Protein AF-A0A0C2F1I0-F1 (afdb_monomer_lite)

pLDDT: mean 81.18, std 20.55, range [40.66, 98.69]

Structure (mmCIF, N/CA/C/O backbone):
data_AF-A0A0C2F1I0-F1
#
_entry.id   AF-A0A0C2F1I0-F1
#
loop_
_atom_site.group_PDB
_atom_site.id
_atom_site.type_symbol
_atom_site.label_atom_id
_atom_site.label_alt_id
_atom_site.label_comp_id
_atom_site.label_asym_id
_atom_site.label_entity_id
_atom_site.label_seq_id
_atom_site.pdbx_PDB_ins_code
_atom_site.Cartn_x
_atom_site.Cartn_y
_atom_site.Cartn_z
_atom_site.occupancy
_atom_site.B_iso_or_equiv
_atom_site.auth_seq_id
_atom_site.auth_comp_id
_atom_site.auth_asym_id
_atom_site.auth_atom_id
_atom_site.pdbx_PDB_model_num
ATOM 1 N N . MET A 1 1 ? -24.905 -22.964 36.234 1.00 47.47 1 MET A N 1
ATOM 2 C CA . MET A 1 1 ? -24.520 -22.277 34.986 1.00 47.47 1 MET A CA 1
ATOM 3 C C . MET A 1 1 ? -24.639 -20.801 35.283 1.00 47.47 1 MET A C 1
ATOM 5 O O . MET A 1 1 ? -25.741 -20.328 35.509 1.00 47.47 1 MET A O 1
ATOM 9 N N . ASP A 1 2 ? -23.491 -20.166 35.488 1.00 46.81 2 ASP A N 1
ATOM 10 C CA . ASP A 1 2 ? -23.344 -18.903 36.206 1.00 46.81 2 ASP A CA 1
ATOM 11 C C . ASP A 1 2 ? -23.914 -17.693 35.459 1.00 46.81 2 ASP A C 1
ATOM 13 O O . ASP A 1 2 ? -23.536 -17.412 34.322 1.00 46.81 2 ASP A O 1
ATOM 17 N N . GLU A 1 3 ? -24.737 -16.907 36.156 1.00 51.47 3 GLU A N 1
ATOM 18 C CA . GLU A 1 3 ? -25.276 -15.613 35.704 1.00 51.47 3 GLU A CA 1
ATOM 19 C C . GLU A 1 3 ? -24.168 -14.616 35.297 1.00 51.47 3 GLU A C 1
ATOM 21 O O . GLU A 1 3 ? -24.377 -13.758 34.442 1.00 51.47 3 GLU A O 1
ATOM 26 N N . LYS A 1 4 ? -22.935 -14.801 35.796 1.00 53.50 4 LYS A N 1
ATOM 27 C CA . LYS A 1 4 ? -21.741 -14.028 35.402 1.00 53.50 4 LYS A CA 1
ATOM 28 C C . LYS A 1 4 ? -21.274 -14.244 33.956 1.00 53.50 4 LYS A C 1
ATOM 30 O O . LYS A 1 4 ? -20.469 -13.451 33.467 1.00 53.50 4 LYS A O 1
ATOM 35 N N . MET A 1 5 ? -21.721 -15.300 33.268 1.00 48.72 5 MET A N 1
ATOM 36 C CA . MET A 1 5 ? -21.406 -15.504 31.845 1.00 48.72 5 MET A CA 1
ATOM 37 C C . MET A 1 5 ? -22.347 -14.743 30.904 1.00 48.72 5 MET A C 1
ATOM 39 O O . MET A 1 5 ? -21.939 -14.435 29.787 1.00 48.72 5 MET A O 1
ATOM 43 N N . ILE A 1 6 ? -23.558 -14.393 31.349 1.00 50.38 6 ILE A N 1
ATOM 44 C CA . ILE A 1 6 ? -24.547 -13.678 30.525 1.00 50.38 6 ILE A CA 1
ATOM 45 C C . ILE A 1 6 ? -24.183 -12.186 30.435 1.00 50.38 6 ILE A C 1
ATOM 47 O O . ILE A 1 6 ? -24.162 -11.614 29.347 1.00 50.38 6 ILE A O 1
ATOM 51 N N . GLU A 1 7 ? -23.726 -11.586 31.535 1.00 47.47 7 GLU A N 1
ATOM 52 C CA . GLU A 1 7 ? -23.399 -10.151 31.605 1.00 47.47 7 GLU A CA 1
ATOM 53 C C . GLU A 1 7 ? -22.177 -9.747 30.749 1.00 47.47 7 GLU A C 1
ATOM 55 O O . GLU A 1 7 ? -22.113 -8.647 30.198 1.00 47.47 7 GLU A O 1
ATOM 60 N N . ARG A 1 8 ? -21.221 -10.665 30.540 1.00 51.00 8 ARG A N 1
ATOM 61 C CA . ARG A 1 8 ? -20.060 -10.426 29.658 1.00 51.00 8 ARG A CA 1
ATOM 62 C C . ARG A 1 8 ? -20.418 -10.397 28.172 1.00 51.00 8 ARG A C 1
ATOM 64 O O . ARG A 1 8 ? -19.662 -9.829 27.390 1.00 51.00 8 ARG A O 1
ATOM 71 N N . SER A 1 9 ? -21.535 -11.013 27.786 1.00 49.16 9 SER A N 1
ATOM 72 C CA . SER A 1 9 ? -21.982 -11.082 26.389 1.00 49.16 9 SER A CA 1
ATOM 73 C C . SER A 1 9 ? -22.877 -9.912 25.963 1.00 49.16 9 SER A C 1
ATOM 75 O O . SER A 1 9 ? -23.025 -9.672 24.765 1.00 49.16 9 SER A O 1
ATOM 77 N N . ASP A 1 10 ? -23.416 -9.157 26.926 1.00 48.66 10 ASP A N 1
ATOM 78 C CA . ASP A 1 10 ? -24.244 -7.973 26.667 1.00 48.66 10 ASP A CA 1
ATOM 79 C C . ASP A 1 10 ? -23.439 -6.668 26.678 1.00 48.66 10 ASP A C 1
ATOM 81 O O . ASP A 1 10 ? -23.764 -5.737 25.943 1.00 48.66 10 ASP A O 1
ATOM 85 N N . MET A 1 11 ? -22.332 -6.595 27.424 1.00 51.28 11 MET A N 1
ATOM 86 C CA . MET A 1 11 ? -21.516 -5.374 27.501 1.00 51.28 11 MET A CA 1
ATOM 87 C C . MET A 1 11 ? -20.776 -5.041 26.190 1.00 51.28 11 MET A C 1
ATOM 89 O O . MET A 1 11 ? -20.417 -3.887 25.963 1.00 51.28 11 MET A O 1
ATOM 93 N N . THR A 1 12 ? -20.601 -6.014 25.288 1.00 53.09 12 THR A N 1
ATOM 94 C CA . THR A 1 12 ? -20.082 -5.787 23.926 1.00 53.09 12 THR A CA 1
ATOM 95 C C . THR A 1 12 ? -21.135 -5.252 22.954 1.00 53.09 12 THR A C 1
ATOM 97 O O . THR A 1 12 ? -20.767 -4.750 21.900 1.00 53.09 12 THR A O 1
ATOM 100 N N . ARG A 1 13 ? -22.436 -5.320 23.283 1.00 54.53 13 ARG A N 1
ATOM 101 C CA . ARG A 1 13 ? -23.515 -4.779 22.432 1.00 54.53 13 ARG A CA 1
ATOM 102 C C . ARG A 1 13 ? -23.757 -3.281 22.636 1.00 54.53 13 ARG A C 1
ATOM 104 O O . ARG A 1 13 ? -24.455 -2.671 21.832 1.00 54.53 13 ARG A O 1
ATOM 111 N N . PHE A 1 14 ? -23.196 -2.700 23.698 1.00 63.78 14 PHE A N 1
ATOM 112 C CA . PHE A 1 14 ? -23.358 -1.286 24.064 1.00 63.78 14 PHE A CA 1
ATOM 113 C C . PHE A 1 14 ? -22.058 -0.474 23.986 1.00 63.78 14 PHE A C 1
ATOM 115 O O . PHE A 1 14 ? -22.052 0.704 24.348 1.00 63.78 14 PHE A O 1
ATOM 122 N N . SER A 1 15 ? -20.950 -1.066 23.533 1.00 71.94 15 SER A N 1
ATOM 123 C CA . SER A 1 15 ? -19.735 -0.295 23.270 1.00 71.94 15 SER A CA 1
ATOM 124 C C . SER A 1 15 ? -19.956 0.620 22.055 1.00 71.94 15 SER A C 1
ATOM 126 O O . SER A 1 15 ? -20.660 0.246 21.118 1.00 71.94 15 SER A O 1
ATOM 128 N N . PRO A 1 16 ? -19.410 1.848 22.045 1.00 84.25 16 PRO A N 1
ATOM 129 C CA . PRO A 1 16 ? -19.534 2.721 20.887 1.00 84.25 16 PRO A CA 1
ATOM 130 C C . PRO A 1 16 ? -18.735 2.133 19.721 1.00 84.25 16 PRO A C 1
ATOM 132 O O . PRO A 1 16 ? -17.533 1.893 19.845 1.00 84.25 16 PRO A O 1
ATOM 135 N N . HIS A 1 17 ? -19.404 1.927 18.589 1.00 92.25 17 HIS A N 1
ATOM 136 C CA . HIS A 1 17 ? -18.750 1.550 17.344 1.00 92.25 17 HIS A CA 1
ATOM 137 C C . HIS A 1 17 ? -18.416 2.796 16.515 1.00 92.25 17 HIS A C 1
ATOM 139 O O . HIS A 1 17 ? -19.183 3.760 16.463 1.00 92.25 17 HIS A O 1
ATOM 145 N N . GLY A 1 18 ? -17.245 2.779 15.885 1.00 93.44 18 GLY A N 1
ATOM 146 C CA . GLY A 1 18 ? -16.702 3.879 15.097 1.00 93.44 18 GLY A CA 1
ATOM 147 C C . GLY A 1 18 ? -16.641 3.585 13.601 1.00 93.44 18 GLY A C 1
ATOM 148 O O . GLY A 1 18 ? -17.045 2.528 13.115 1.00 93.44 18 GLY A O 1
ATOM 149 N N . THR A 1 19 ? -16.110 4.549 12.850 1.00 96.00 19 THR A N 1
ATOM 150 C CA . THR A 1 19 ? -15.863 4.423 11.410 1.00 96.00 19 THR A CA 1
ATOM 151 C C . THR A 1 19 ? -14.437 4.855 11.099 1.00 96.00 19 THR A C 1
ATOM 153 O O . THR A 1 19 ? -14.075 6.007 11.320 1.00 96.00 19 THR A O 1
ATOM 156 N N . LEU A 1 20 ? -13.644 3.960 10.511 1.00 96.50 20 LEU A N 1
ATOM 157 C CA . LEU A 1 20 ? -12.333 4.298 9.965 1.00 96.50 20 LEU A CA 1
ATOM 158 C C . LEU A 1 20 ? -12.497 4.707 8.502 1.00 96.50 20 LEU A C 1
ATOM 160 O O . LEU A 1 20 ? -12.977 3.927 7.687 1.00 96.50 20 LEU A O 1
ATOM 164 N N . SER A 1 21 ? -12.069 5.918 8.156 1.00 96.50 21 SER A N 1
ATOM 165 C CA . SER A 1 21 ? -12.026 6.407 6.774 1.00 96.50 21 SER A CA 1
ATOM 166 C C . SER A 1 21 ? -10.603 6.764 6.372 1.00 96.50 21 SER A C 1
ATOM 168 O O . SER A 1 21 ? -10.001 7.650 6.972 1.00 96.50 21 SER A O 1
ATOM 170 N N . ILE A 1 22 ? -10.076 6.126 5.331 1.00 96.50 22 ILE A N 1
ATOM 171 C CA . ILE A 1 22 ? -8.787 6.447 4.711 1.00 96.50 22 ILE A CA 1
ATOM 172 C C . ILE A 1 22 ? -9.059 7.199 3.409 1.00 96.50 22 ILE A C 1
ATOM 174 O O . ILE A 1 22 ? -9.892 6.778 2.616 1.00 96.50 22 ILE A O 1
ATOM 178 N N . THR A 1 23 ? -8.378 8.325 3.204 1.00 95.00 23 THR A N 1
ATOM 179 C CA . THR A 1 23 ? -8.618 9.228 2.055 1.00 95.00 23 THR A CA 1
ATOM 180 C C . THR A 1 23 ? -7.454 9.292 1.076 1.00 95.00 23 THR A C 1
ATOM 182 O O . THR A 1 23 ? -7.628 9.641 -0.089 1.00 95.00 23 THR A O 1
ATOM 185 N N . ASN A 1 24 ? -6.250 8.994 1.557 1.00 96.25 24 ASN A N 1
ATOM 186 C CA . ASN A 1 24 ? -5.039 8.983 0.759 1.00 96.25 24 ASN A CA 1
ATOM 187 C C . ASN A 1 24 ? -4.031 8.023 1.392 1.00 96.25 24 ASN A C 1
ATOM 189 O O . ASN A 1 24 ? -3.865 7.997 2.618 1.00 96.25 24 ASN A O 1
ATOM 193 N N . ILE A 1 25 ? -3.378 7.248 0.534 1.00 97.69 25 ILE A N 1
ATOM 194 C CA . ILE A 1 25 ? -2.271 6.363 0.878 1.00 97.69 25 ILE A CA 1
ATOM 195 C C . ILE A 1 25 ? -1.148 6.661 -0.110 1.00 97.69 25 ILE A C 1
ATOM 197 O O . ILE A 1 25 ? -1.370 6.641 -1.320 1.00 97.69 25 ILE A O 1
ATOM 201 N N . THR A 1 26 ? 0.055 6.897 0.397 1.00 98.06 26 THR A N 1
ATOM 202 C CA . THR A 1 26 ? 1.256 7.073 -0.421 1.00 98.06 26 THR A CA 1
ATOM 203 C C . THR A 1 26 ? 2.287 6.034 -0.019 1.00 98.06 26 THR A C 1
ATOM 205 O O . THR A 1 26 ? 2.767 6.042 1.116 1.00 98.06 26 THR A O 1
ATOM 208 N N . VAL A 1 27 ? 2.621 5.145 -0.951 1.00 98.25 27 VAL A N 1
ATOM 209 C CA . VAL A 1 27 ? 3.663 4.121 -0.799 1.00 98.25 27 VAL A CA 1
ATOM 210 C C . VAL A 1 27 ? 4.886 4.542 -1.608 1.00 98.25 27 VAL A C 1
ATOM 212 O O . VAL A 1 27 ? 4.755 5.122 -2.686 1.00 98.25 27 VAL A O 1
ATOM 215 N N . PHE A 1 28 ? 6.077 4.260 -1.091 1.00 98.31 28 PHE A N 1
ATOM 216 C CA . PHE A 1 28 ? 7.331 4.679 -1.709 1.00 98.31 28 PHE A CA 1
ATOM 217 C C . PHE A 1 28 ? 8.022 3.496 -2.384 1.00 98.31 28 PHE A C 1
ATOM 219 O O . PHE A 1 28 ? 8.168 2.422 -1.795 1.00 98.31 28 PHE A O 1
ATOM 226 N N . LEU A 1 29 ? 8.428 3.704 -3.634 1.00 98.25 29 LEU A N 1
ATOM 227 C CA . LEU A 1 29 ? 9.325 2.817 -4.360 1.00 98.25 29 LEU A CA 1
ATOM 228 C C . LEU A 1 29 ? 10.757 3.027 -3.880 1.00 98.25 29 LEU A C 1
ATOM 230 O O . LEU A 1 29 ? 11.172 4.152 -3.604 1.00 98.25 29 LEU A O 1
ATOM 234 N N . ASP A 1 30 ? 11.508 1.937 -3.860 1.00 97.19 30 ASP A N 1
ATOM 235 C CA . ASP A 1 30 ? 12.934 1.941 -3.587 1.00 97.19 30 ASP A CA 1
ATOM 236 C C . ASP A 1 30 ? 13.690 2.864 -4.563 1.00 97.19 30 ASP A C 1
ATOM 238 O O . ASP A 1 30 ? 13.406 2.922 -5.769 1.00 97.19 30 ASP A O 1
ATOM 242 N N . ARG A 1 31 ? 14.642 3.641 -4.040 1.00 95.44 31 ARG A N 1
ATOM 243 C CA . ARG A 1 31 ? 15.311 4.692 -4.816 1.00 95.44 31 ARG A CA 1
ATOM 244 C C . ARG A 1 31 ? 16.222 4.090 -5.880 1.00 95.44 31 ARG A C 1
ATOM 246 O O . ARG A 1 31 ? 16.288 4.605 -6.999 1.00 95.44 31 ARG A O 1
ATOM 253 N N . GLU A 1 32 ? 16.918 3.015 -5.547 1.00 93.50 32 GLU A N 1
ATOM 254 C CA . GLU A 1 32 ? 17.790 2.266 -6.437 1.00 93.50 32 GLU A CA 1
ATOM 255 C C . GLU A 1 32 ? 16.968 1.640 -7.571 1.00 93.50 32 GLU A C 1
ATOM 257 O O . GLU A 1 32 ? 17.365 1.735 -8.738 1.00 93.50 32 GLU A O 1
ATOM 262 N N . PHE A 1 33 ? 15.775 1.114 -7.271 1.00 93.06 33 PHE A N 1
ATOM 263 C CA . PHE A 1 33 ? 14.818 0.665 -8.285 1.00 93.06 33 PHE A CA 1
ATOM 264 C C . PHE A 1 33 ? 14.415 1.795 -9.246 1.00 93.06 33 PHE A C 1
ATOM 266 O O . PHE A 1 33 ? 14.515 1.632 -10.467 1.00 93.06 33 PHE A O 1
ATOM 273 N N . VAL A 1 34 ? 14.005 2.957 -8.723 1.00 93.50 34 VAL A N 1
ATOM 274 C CA . VAL A 1 34 ? 13.604 4.116 -9.545 1.00 93.50 34 VAL A CA 1
ATOM 275 C C . VAL A 1 34 ? 14.757 4.579 -10.438 1.00 93.50 34 VAL A C 1
ATOM 277 O O . VAL A 1 34 ? 14.576 4.769 -11.642 1.00 93.50 34 VAL A O 1
ATOM 280 N N . ASN A 1 35 ? 15.960 4.709 -9.877 1.00 92.12 35 ASN A N 1
ATOM 281 C CA . ASN A 1 35 ? 17.153 5.100 -10.626 1.00 92.12 35 ASN A CA 1
ATOM 282 C C . ASN A 1 35 ? 17.483 4.093 -11.732 1.00 92.12 35 ASN A C 1
ATOM 284 O O . ASN A 1 35 ? 17.847 4.492 -12.840 1.00 92.12 35 ASN A O 1
ATOM 288 N N . THR A 1 36 ? 17.341 2.796 -11.457 1.00 89.44 36 THR A N 1
ATOM 289 C CA . THR A 1 36 ? 17.618 1.743 -12.438 1.00 89.44 36 THR A CA 1
ATOM 290 C C . THR A 1 36 ? 16.656 1.828 -13.621 1.00 89.44 36 THR A C 1
ATOM 292 O O . THR A 1 36 ? 17.090 1.792 -14.771 1.00 89.44 36 THR A O 1
ATOM 295 N N . GLN A 1 37 ? 15.364 2.031 -13.354 1.00 86.62 37 GLN A N 1
ATOM 296 C CA . GLN A 1 37 ? 14.334 2.151 -14.391 1.00 86.62 37 GLN A CA 1
ATOM 297 C C . GLN A 1 37 ? 14.485 3.404 -15.270 1.00 86.62 37 GLN A C 1
ATOM 299 O O . GLN A 1 37 ? 14.175 3.377 -16.464 1.00 86.62 37 GLN A O 1
ATOM 304 N N . ILE A 1 38 ? 14.983 4.507 -14.702 1.00 86.25 38 ILE A N 1
ATOM 305 C CA . ILE A 1 38 ? 15.232 5.745 -15.453 1.00 86.25 38 ILE A CA 1
ATOM 306 C C . ILE A 1 38 ? 16.453 5.594 -16.368 1.00 86.25 38 ILE A C 1
ATOM 308 O O . ILE A 1 38 ? 16.383 5.967 -17.541 1.00 86.25 38 ILE A O 1
ATOM 312 N N . ASN A 1 39 ? 17.554 5.048 -15.842 1.00 85.06 39 ASN A N 1
ATOM 313 C CA . ASN A 1 39 ? 18.857 5.083 -16.508 1.00 85.06 39 ASN A CA 1
ATOM 314 C C . ASN A 1 39 ? 19.126 3.884 -17.432 1.00 85.06 39 ASN A C 1
ATOM 316 O O . ASN A 1 39 ? 19.890 4.026 -18.385 1.00 85.06 39 ASN A O 1
ATOM 320 N N . TYR A 1 40 ? 18.508 2.721 -17.196 1.00 75.62 40 TYR A N 1
ATOM 321 C CA . TYR A 1 40 ? 18.788 1.501 -17.961 1.00 75.62 40 TYR A CA 1
ATOM 322 C C . TYR A 1 40 ? 17.570 1.034 -18.762 1.00 75.62 40 TYR A C 1
ATOM 324 O O . TYR A 1 40 ? 16.579 0.550 -18.217 1.00 75.62 40 TYR A O 1
ATOM 332 N N . SER A 1 41 ? 17.670 1.116 -20.092 1.00 64.50 41 SER A N 1
ATOM 333 C CA . SER A 1 41 ? 16.612 0.691 -21.019 1.00 64.50 41 SER A CA 1
ATOM 334 C C . SER A 1 41 ? 16.286 -0.804 -20.933 1.00 64.50 41 SER A C 1
ATOM 336 O O . SER A 1 41 ? 15.143 -1.178 -21.170 1.00 64.50 41 SER A O 1
ATOM 338 N N . SER A 1 42 ? 17.242 -1.646 -20.531 1.00 62.09 42 SER A N 1
ATOM 339 C CA . SER A 1 42 ? 17.072 -3.101 -20.387 1.00 62.09 42 SER A CA 1
ATOM 340 C C . SER A 1 42 ? 16.086 -3.522 -19.291 1.00 62.09 42 SER A C 1
ATOM 342 O O . SER A 1 42 ? 15.572 -4.634 -19.331 1.00 62.09 42 SER A O 1
ATOM 344 N N . HIS A 1 43 ? 15.792 -2.648 -18.322 1.00 60.59 43 HIS A N 1
ATOM 345 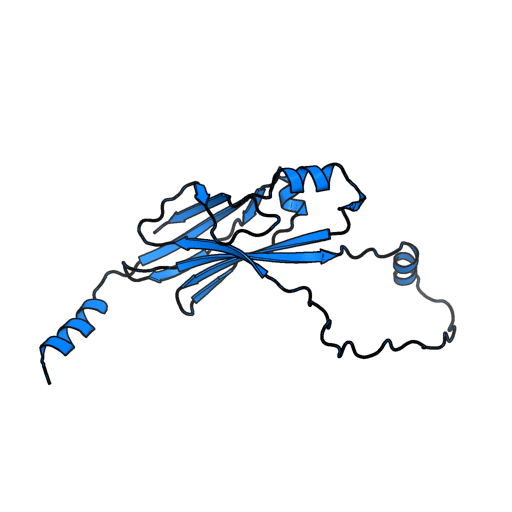C CA . HIS A 1 43 ? 14.840 -2.930 -17.238 1.00 60.59 43 HIS A CA 1
ATOM 346 C C . HIS A 1 43 ? 13.422 -2.425 -17.545 1.00 60.59 43 HIS A C 1
ATOM 348 O O . HIS A 1 43 ? 12.490 -2.699 -16.785 1.00 60.59 43 HIS A O 1
ATOM 354 N N . ARG A 1 44 ? 13.236 -1.770 -18.703 1.00 68.19 44 ARG A N 1
ATOM 355 C CA . ARG A 1 44 ? 11.931 -1.319 -19.205 1.00 68.19 44 ARG A CA 1
ATOM 356 C C . ARG A 1 44 ? 11.068 -2.443 -19.773 1.00 68.19 44 ARG A C 1
ATOM 358 O O . ARG A 1 44 ? 10.000 -2.166 -20.308 1.00 68.19 44 ARG A O 1
ATOM 365 N N . ASP A 1 45 ? 11.450 -3.698 -19.609 1.00 80.94 45 ASP A N 1
ATOM 366 C CA . ASP A 1 45 ? 10.565 -4.810 -19.950 1.00 80.94 45 ASP A CA 1
ATOM 367 C C . ASP A 1 45 ? 9.674 -5.208 -18.774 1.00 80.94 45 ASP A C 1
ATOM 369 O O . ASP A 1 45 ? 8.630 -5.801 -18.995 1.00 80.94 45 ASP A O 1
ATOM 373 N N . ASP A 1 46 ? 10.030 -4.868 -17.531 1.00 86.38 46 ASP A N 1
ATOM 374 C CA . ASP A 1 46 ? 9.216 -5.190 -16.354 1.00 86.38 46 ASP A CA 1
ATOM 375 C C . ASP A 1 46 ? 8.339 -4.009 -15.932 1.00 86.38 46 ASP A C 1
ATOM 377 O O . ASP A 1 46 ? 8.816 -2.879 -15.796 1.00 86.38 46 ASP A O 1
ATOM 381 N N . ILE A 1 47 ? 7.062 -4.280 -15.677 1.00 91.19 47 ILE A N 1
ATOM 382 C CA . ILE A 1 47 ? 6.117 -3.336 -15.080 1.00 91.19 47 ILE A CA 1
ATOM 383 C C . ILE A 1 47 ? 5.486 -3.961 -13.839 1.00 91.19 47 ILE A C 1
ATOM 385 O O . ILE A 1 47 ? 5.143 -5.147 -13.827 1.00 91.19 47 ILE A O 1
ATOM 389 N N . TYR A 1 48 ? 5.344 -3.152 -12.791 1.00 94.88 48 TYR A N 1
ATOM 390 C CA . TYR A 1 48 ? 4.648 -3.549 -11.577 1.00 94.88 48 TYR A CA 1
ATOM 391 C C . TYR A 1 48 ? 3.288 -2.864 -11.502 1.00 94.88 48 TYR A C 1
ATOM 393 O O . TYR A 1 48 ? 3.177 -1.665 -11.764 1.00 94.88 48 TYR A O 1
ATOM 401 N N . TYR A 1 49 ? 2.278 -3.626 -11.103 1.00 97.31 49 TYR A N 1
ATOM 402 C CA . TYR A 1 49 ? 0.956 -3.141 -10.733 1.00 97.31 49 TYR A CA 1
ATOM 403 C C . TYR A 1 49 ? 0.780 -3.285 -9.229 1.00 97.31 49 TYR A C 1
ATOM 405 O O . TYR A 1 49 ? 1.114 -4.326 -8.669 1.00 97.31 49 TYR A O 1
ATOM 413 N N . PHE A 1 50 ? 0.230 -2.262 -8.589 1.00 98.38 50 PHE A N 1
ATOM 414 C CA . PHE A 1 50 ? 0.003 -2.227 -7.154 1.00 98.38 50 PHE A CA 1
ATOM 415 C C . PHE A 1 50 ? -1.463 -1.973 -6.842 1.00 98.38 50 PHE A C 1
ATOM 417 O O . PHE A 1 50 ? -2.093 -1.123 -7.469 1.00 98.38 50 PHE A O 1
ATOM 424 N N . ILE A 1 51 ? -1.982 -2.675 -5.842 1.00 98.31 51 ILE A N 1
ATOM 425 C CA . ILE A 1 51 ? -3.298 -2.443 -5.242 1.00 98.31 51 ILE A CA 1
ATOM 426 C C . ILE A 1 51 ? -3.148 -2.456 -3.727 1.00 98.31 51 ILE A C 1
ATOM 428 O O . ILE A 1 51 ? -2.326 -3.202 -3.193 1.00 98.31 51 ILE A O 1
ATOM 432 N N . VAL A 1 52 ? -3.934 -1.639 -3.033 1.00 98.56 52 VAL A N 1
ATOM 433 C CA . VAL A 1 52 ? -3.994 -1.663 -1.572 1.00 98.56 52 VAL A CA 1
ATOM 434 C C . VAL A 1 52 ? -5.348 -2.193 -1.127 1.00 98.56 52 VAL A C 1
ATOM 436 O O . VAL A 1 52 ? -6.384 -1.752 -1.629 1.00 98.56 52 VAL A O 1
ATOM 439 N N . LEU A 1 53 ? -5.329 -3.129 -0.181 1.00 98.44 53 LEU A N 1
ATOM 440 C CA . LEU A 1 53 ? -6.507 -3.655 0.498 1.00 98.44 53 LEU A CA 1
ATOM 441 C C . LEU A 1 53 ? -6.551 -3.135 1.934 1.00 98.44 53 LEU A C 1
ATOM 443 O O . LEU A 1 53 ? -5.533 -3.112 2.623 1.00 98.44 53 LEU A O 1
ATOM 447 N N . LEU A 1 54 ? -7.735 -2.747 2.394 1.00 98.31 54 LEU A N 1
ATOM 448 C CA . LEU A 1 54 ? -8.024 -2.462 3.795 1.00 98.31 54 LEU A CA 1
ATOM 449 C C . LEU A 1 54 ? -9.000 -3.527 4.298 1.00 98.31 54 LEU A C 1
ATOM 451 O O . LEU A 1 54 ? -10.103 -3.638 3.767 1.00 98.31 54 LEU A O 1
ATOM 455 N N . ARG A 1 55 ? -8.592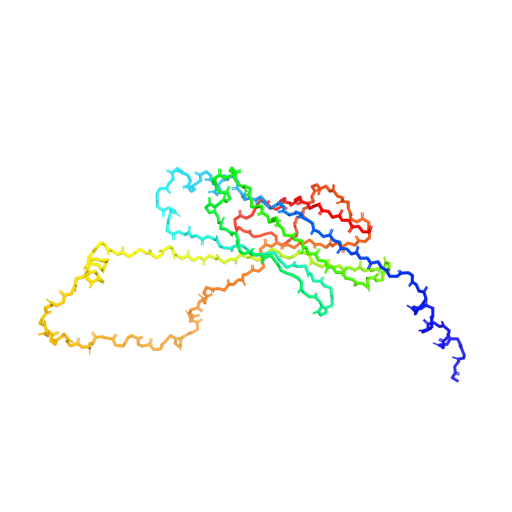 -4.314 5.297 1.00 97.75 55 ARG A N 1
ATOM 456 C CA . ARG A 1 55 ? -9.335 -5.492 5.763 1.00 97.75 55 ARG A CA 1
ATOM 457 C C . ARG A 1 55 ? -9.650 -5.439 7.249 1.00 97.75 55 ARG A C 1
ATOM 459 O O . ARG A 1 55 ? -8.754 -5.207 8.062 1.00 97.75 55 ARG A O 1
ATOM 466 N N . TYR A 1 56 ? -10.889 -5.761 7.599 1.00 97.12 56 TYR A N 1
ATOM 467 C CA . TYR A 1 56 ? -11.316 -6.046 8.966 1.00 97.12 56 TYR A CA 1
ATOM 468 C C . TYR A 1 56 ? -12.313 -7.211 8.969 1.00 97.12 56 TYR A C 1
ATOM 470 O O . TYR A 1 56 ? -13.430 -7.096 8.468 1.00 97.12 56 TYR A O 1
ATOM 478 N N . GLY A 1 57 ? -11.895 -8.364 9.501 1.00 92.00 57 GLY A N 1
ATOM 479 C CA . GLY A 1 57 ? -12.680 -9.597 9.411 1.00 92.00 57 GLY A CA 1
ATOM 480 C C . GLY A 1 57 ? -12.969 -9.974 7.953 1.00 92.00 57 GLY A C 1
ATOM 481 O O . GLY A 1 57 ? -12.040 -10.222 7.182 1.00 92.00 57 GLY A O 1
ATOM 482 N N . CYS A 1 58 ? -14.252 -10.003 7.589 1.00 92.06 58 CYS A N 1
ATOM 483 C CA . CYS A 1 58 ? -14.721 -10.283 6.228 1.00 92.06 58 CYS A CA 1
ATOM 484 C C . CYS A 1 58 ? -14.954 -9.020 5.378 1.00 92.06 58 CYS A C 1
ATOM 486 O O . CYS A 1 58 ? -15.203 -9.157 4.182 1.00 92.06 58 CYS A O 1
ATOM 488 N N . ASP A 1 59 ? -14.896 -7.816 5.961 1.00 95.06 59 ASP A N 1
ATOM 489 C CA . ASP A 1 59 ? -15.014 -6.562 5.209 1.00 95.06 59 ASP A CA 1
ATOM 490 C C . ASP A 1 59 ? -13.660 -6.213 4.582 1.00 95.06 59 ASP A C 1
ATOM 492 O O . ASP A 1 59 ? -12.6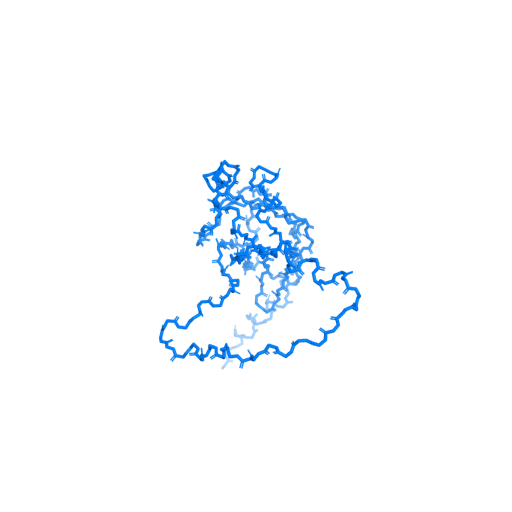32 -6.130 5.267 1.00 95.06 59 ASP A O 1
ATOM 496 N N . VAL A 1 60 ? -13.661 -6.056 3.259 1.00 97.06 60 VAL A N 1
ATOM 497 C CA . VAL A 1 60 ? -12.480 -5.772 2.447 1.00 97.06 60 VAL A CA 1
ATOM 498 C C . VAL A 1 60 ? -12.804 -4.630 1.496 1.00 97.06 60 VAL A C 1
ATOM 500 O O . VAL A 1 60 ? -13.612 -4.770 0.580 1.00 97.06 60 VAL A O 1
ATOM 503 N N . GLN A 1 61 ? -12.111 -3.513 1.685 1.00 97.88 61 GLN A N 1
ATOM 504 C CA . GLN A 1 61 ? -12.114 -2.374 0.774 1.00 97.88 61 GLN A CA 1
ATOM 505 C C . GLN A 1 61 ? -10.827 -2.395 -0.054 1.00 97.88 61 GLN A C 1
ATOM 507 O O . GLN A 1 61 ? -9.788 -2.861 0.419 1.00 97.88 61 GLN A O 1
ATOM 512 N N . HIS A 1 62 ? -10.866 -1.877 -1.281 1.00 97.50 62 HIS A N 1
ATOM 513 C CA . HIS A 1 62 ? -9.709 -1.897 -2.173 1.00 97.50 62 HIS A CA 1
ATOM 514 C C . HIS A 1 62 ? -9.566 -0.607 -2.977 1.00 97.50 62 HIS A C 1
ATOM 516 O O . HIS A 1 62 ? -10.540 0.083 -3.276 1.00 97.50 62 HIS A O 1
ATOM 522 N N . THR A 1 63 ? -8.335 -0.292 -3.367 1.00 98.44 63 THR A N 1
ATOM 523 C CA . THR A 1 63 ? -8.049 0.813 -4.287 1.00 98.44 63 THR A CA 1
ATOM 524 C C . THR A 1 63 ? -8.215 0.381 -5.746 1.00 98.44 63 THR A C 1
ATOM 526 O O . THR A 1 63 ? -8.391 -0.797 -6.058 1.00 98.44 63 THR A O 1
ATOM 529 N N . SER A 1 64 ? -8.121 1.339 -6.670 1.00 96.62 64 SER A N 1
ATOM 530 C CA . SER A 1 64 ? -7.757 1.036 -8.062 1.00 96.62 64 SER A CA 1
ATOM 531 C C . SER A 1 64 ? -6.270 0.669 -8.171 1.00 96.62 64 SER A C 1
ATOM 533 O O . SER A 1 64 ? -5.498 0.917 -7.237 1.00 96.62 64 SER A O 1
ATOM 535 N N . LEU A 1 65 ? -5.878 0.083 -9.305 1.00 97.06 65 LEU A N 1
ATOM 536 C CA . LEU A 1 65 ? -4.484 -0.253 -9.590 1.00 97.06 65 LEU A CA 1
ATOM 537 C C . LEU A 1 65 ? -3.655 1.002 -9.886 1.00 97.06 65 LEU A C 1
ATOM 539 O O . LEU A 1 65 ? -4.120 1.898 -10.585 1.00 97.06 65 LEU A O 1
ATOM 543 N N . VAL A 1 66 ? -2.413 1.014 -9.404 1.00 97.81 66 VAL A N 1
ATOM 544 C CA . VAL A 1 66 ? -1.387 2.018 -9.726 1.00 97.81 66 VAL A CA 1
ATOM 545 C C . VAL A 1 66 ? -0.163 1.306 -10.282 1.00 97.81 66 VAL A C 1
ATOM 547 O O . VAL A 1 66 ? 0.218 0.242 -9.795 1.00 97.81 66 VAL A O 1
ATOM 550 N N . THR A 1 67 ? 0.469 1.874 -11.303 1.00 96.38 67 THR A N 1
ATOM 551 C CA . THR A 1 67 ? 1.647 1.266 -11.935 1.00 96.38 67 THR A CA 1
ATOM 552 C C . THR A 1 67 ? 2.967 1.821 -11.405 1.00 96.38 67 THR A C 1
ATOM 554 O O . THR A 1 67 ? 3.058 2.973 -10.973 1.00 96.38 67 THR A O 1
ATOM 557 N N . SER A 1 68 ? 4.046 1.039 -11.519 1.00 95.38 68 SER A N 1
ATOM 558 C CA . SER A 1 68 ? 5.405 1.539 -11.271 1.00 95.38 68 SER A CA 1
ATOM 559 C C . SER A 1 68 ? 5.764 2.736 -12.153 1.00 95.38 68 SER A C 1
ATOM 561 O O . SER A 1 68 ? 6.515 3.596 -11.708 1.00 95.38 68 SER A O 1
ATOM 563 N N . ASP A 1 69 ? 5.215 2.838 -13.369 1.00 93.75 69 ASP A N 1
ATOM 564 C CA . ASP A 1 69 ? 5.476 3.962 -14.281 1.00 93.75 69 ASP A CA 1
ATOM 565 C C . ASP A 1 69 ? 4.917 5.281 -13.752 1.00 93.75 69 ASP A C 1
ATOM 567 O O . ASP A 1 69 ? 5.565 6.325 -13.856 1.00 93.75 69 ASP A O 1
ATOM 571 N N . GLU A 1 70 ? 3.725 5.243 -13.155 1.00 95.06 70 GLU A N 1
ATOM 572 C CA . GLU A 1 70 ? 3.168 6.393 -12.445 1.00 95.06 70 GLU A CA 1
ATOM 573 C C . GLU A 1 70 ? 4.049 6.788 -11.259 1.00 95.06 70 GLU A C 1
ATOM 575 O O . GLU A 1 70 ? 4.367 7.970 -11.115 1.00 95.06 70 GLU A O 1
ATOM 580 N N . GLY A 1 71 ? 4.506 5.804 -10.477 1.00 95.31 71 GLY A N 1
ATOM 581 C CA . GLY A 1 71 ? 5.420 6.026 -9.358 1.00 95.31 71 GLY A CA 1
ATOM 582 C C . GLY A 1 71 ? 6.738 6.668 -9.787 1.00 95.31 71 GLY A C 1
ATOM 583 O O . GLY A 1 71 ? 7.149 7.683 -9.229 1.00 95.31 71 GLY A O 1
ATOM 584 N N . ILE A 1 72 ? 7.377 6.142 -10.833 1.00 94.12 72 ILE A N 1
ATOM 585 C CA . ILE A 1 72 ? 8.643 6.658 -11.373 1.00 94.12 72 ILE A CA 1
ATOM 586 C C . ILE A 1 72 ? 8.483 8.106 -11.859 1.00 94.12 72 ILE A C 1
ATOM 588 O O . ILE A 1 72 ? 9.301 8.959 -11.507 1.00 94.12 72 ILE A O 1
ATOM 592 N N . ARG A 1 73 ? 7.403 8.429 -12.592 1.00 93.56 73 ARG A N 1
ATOM 593 C CA . ARG A 1 73 ? 7.108 9.815 -13.018 1.00 93.56 73 ARG A CA 1
ATOM 594 C C . ARG A 1 73 ? 6.954 10.773 -11.836 1.00 93.56 73 ARG A C 1
ATOM 596 O O . ARG A 1 73 ? 7.291 11.949 -11.954 1.00 93.56 73 ARG A O 1
ATOM 603 N N . LYS A 1 74 ? 6.477 10.271 -10.697 1.00 94.88 74 LYS A N 1
ATOM 604 C CA . LYS A 1 74 ? 6.312 11.017 -9.445 1.00 94.88 74 LYS A CA 1
ATOM 605 C C . LYS A 1 74 ? 7.484 10.834 -8.476 1.00 94.88 74 LYS A C 1
ATOM 607 O O . LYS A 1 74 ? 7.300 10.977 -7.276 1.00 94.88 74 LYS A O 1
ATOM 612 N N . LYS A 1 75 ? 8.697 10.551 -8.971 1.00 93.56 75 LYS A N 1
ATOM 613 C CA . LYS A 1 75 ? 9.919 10.409 -8.149 1.00 93.56 75 LYS A CA 1
ATOM 614 C C . LYS A 1 75 ? 9.825 9.303 -7.081 1.00 93.56 75 LYS A C 1
ATOM 616 O O . LYS A 1 75 ? 10.341 9.464 -5.981 1.00 93.56 75 LYS A O 1
ATOM 621 N N . GLY A 1 76 ? 9.175 8.190 -7.412 1.00 95.81 76 GLY A N 1
ATOM 622 C CA . GLY A 1 76 ? 9.025 7.015 -6.548 1.00 95.81 76 GLY A CA 1
ATOM 623 C C . GLY A 1 76 ? 7.722 6.957 -5.746 1.00 95.81 76 GLY A C 1
ATOM 624 O O . GLY A 1 76 ? 7.547 6.026 -4.969 1.00 95.81 76 GLY A O 1
ATOM 625 N N . LEU A 1 77 ? 6.802 7.911 -5.915 1.00 97.81 77 LEU A N 1
ATOM 626 C CA . LEU A 1 77 ? 5.572 7.988 -5.119 1.00 97.81 77 LEU A CA 1
ATOM 627 C C . LEU A 1 77 ? 4.403 7.261 -5.801 1.00 97.81 77 LEU A C 1
ATOM 629 O O . LEU A 1 77 ? 3.880 7.726 -6.815 1.00 97.81 77 LEU A O 1
ATOM 633 N N . LEU A 1 78 ? 3.949 6.158 -5.204 1.00 98.19 78 LEU A N 1
ATOM 634 C CA . LEU A 1 78 ? 2.697 5.484 -5.553 1.00 98.19 78 LEU A CA 1
ATOM 635 C C . LEU A 1 78 ? 1.557 6.097 -4.735 1.00 98.19 78 LEU A C 1
ATOM 637 O O . LEU A 1 78 ? 1.431 5.838 -3.538 1.00 98.19 78 LEU A O 1
ATOM 641 N N . GLU A 1 79 ? 0.736 6.924 -5.376 1.00 97.50 79 GLU A N 1
ATOM 642 C CA . GLU A 1 79 ? -0.374 7.623 -4.723 1.00 97.50 79 GLU A CA 1
ATOM 643 C C . GLU A 1 79 ? -1.708 6.930 -5.002 1.00 97.50 79 GLU A C 1
ATOM 645 O O . GLU A 1 79 ? -2.173 6.883 -6.141 1.00 97.50 79 GLU A O 1
ATOM 650 N N . PHE A 1 80 ? -2.367 6.473 -3.942 1.00 97.50 80 PHE A N 1
ATOM 651 C CA . PHE A 1 80 ? -3.708 5.909 -3.981 1.00 97.50 80 PHE A CA 1
ATOM 652 C C . PHE A 1 80 ? -4.688 6.918 -3.373 1.00 97.50 80 PHE A C 1
ATOM 654 O O . PHE A 1 80 ? -4.903 6.974 -2.160 1.00 97.50 80 PHE A O 1
ATOM 661 N N . ASN A 1 81 ? -5.277 7.747 -4.234 1.00 93.50 81 ASN A N 1
ATOM 662 C CA . ASN A 1 81 ? -6.300 8.726 -3.861 1.00 93.50 81 ASN A CA 1
ATOM 663 C C . ASN A 1 81 ? -7.682 8.071 -3.910 1.00 93.50 81 ASN A C 1
ATOM 665 O O . ASN A 1 81 ? -8.433 8.255 -4.866 1.00 93.50 81 ASN A O 1
ATOM 669 N N . TYR A 1 82 ? -7.983 7.254 -2.903 1.00 92.06 82 TYR A N 1
ATOM 670 C CA . TYR A 1 82 ? -9.231 6.503 -2.822 1.00 92.06 82 TYR A CA 1
ATOM 671 C C . TYR A 1 82 ? -9.832 6.612 -1.421 1.00 92.06 82 TYR A C 1
ATOM 673 O O . TYR A 1 82 ? -9.104 6.637 -0.428 1.00 92.06 82 TYR A O 1
ATOM 681 N N . TYR A 1 83 ? -11.160 6.666 -1.350 1.00 94.00 83 TYR A N 1
ATOM 682 C CA . TYR A 1 83 ? -11.898 6.694 -0.091 1.00 94.00 83 TYR A CA 1
ATOM 683 C C . TYR A 1 83 ? -12.225 5.262 0.331 1.00 94.00 83 TYR A C 1
ATOM 685 O O . TYR A 1 83 ? -13.124 4.644 -0.230 1.00 94.00 83 TYR A O 1
ATOM 693 N N . LEU A 1 84 ? -11.482 4.735 1.304 1.00 97.12 84 LEU A N 1
ATOM 694 C CA . LEU A 1 84 ? -11.740 3.426 1.908 1.00 97.12 84 LEU A CA 1
ATOM 695 C C . LEU A 1 84 ? -12.414 3.638 3.260 1.00 97.12 84 LEU A C 1
ATOM 697 O O . LEU A 1 84 ? -11.904 4.402 4.082 1.00 97.12 84 LEU A O 1
ATOM 701 N N . THR A 1 85 ? -13.533 2.962 3.509 1.00 97.06 85 THR A N 1
ATOM 702 C CA . THR A 1 85 ? -14.289 3.127 4.753 1.00 97.06 85 THR A CA 1
ATOM 703 C C . THR A 1 85 ? -14.663 1.779 5.345 1.00 97.06 85 THR A C 1
ATOM 705 O O . THR A 1 85 ? -15.320 0.985 4.685 1.00 97.06 85 THR A O 1
ATOM 708 N N . LEU A 1 86 ? -14.289 1.565 6.605 1.00 96.75 86 LEU A N 1
ATOM 709 C CA . LEU A 1 86 ? -14.767 0.462 7.435 1.00 96.75 86 LEU A CA 1
ATOM 710 C C . LEU A 1 86 ? -15.693 1.036 8.508 1.00 96.75 86 LEU A C 1
ATOM 712 O O . LEU A 1 86 ? -15.321 1.989 9.200 1.00 96.75 86 LEU A O 1
ATOM 716 N N . LYS A 1 87 ? -16.898 0.484 8.621 1.00 94.81 87 LYS A N 1
ATOM 717 C CA . LYS A 1 87 ? -17.930 0.926 9.570 1.00 94.81 87 LYS A CA 1
ATOM 718 C C . LYS A 1 87 ? -18.078 -0.072 10.707 1.00 94.81 87 LYS A C 1
ATOM 720 O O . LYS A 1 87 ? -17.526 -1.167 10.650 1.00 94.81 87 LYS A O 1
ATOM 725 N N . ASP A 1 88 ? -18.831 0.335 11.720 1.00 93.75 88 ASP A N 1
ATOM 726 C CA . ASP A 1 88 ? -19.215 -0.506 12.848 1.00 93.75 88 ASP A CA 1
ATOM 727 C C . ASP A 1 88 ? -18.004 -1.168 13.535 1.00 93.75 88 ASP A C 1
ATOM 729 O O . ASP A 1 88 ? -18.058 -2.315 13.978 1.00 93.75 88 ASP A O 1
ATOM 733 N N . LEU A 1 89 ? -16.890 -0.434 13.642 1.00 95.06 89 LEU A N 1
ATOM 734 C CA . LEU A 1 89 ? -15.657 -0.926 14.256 1.00 95.06 89 LEU A CA 1
ATOM 735 C C . LEU A 1 89 ? -15.726 -0.805 15.784 1.00 95.06 89 LEU A C 1
ATOM 737 O O . LEU A 1 89 ? -15.958 0.301 16.275 1.00 95.06 89 LEU A O 1
ATOM 741 N N . PRO A 1 90 ? -15.486 -1.882 16.550 1.00 94.81 90 PRO A N 1
ATOM 742 C CA . PRO A 1 90 ? -15.406 -1.794 18.003 1.00 94.81 90 PRO A CA 1
ATOM 743 C C . PRO A 1 90 ? -14.138 -1.030 18.438 1.00 94.81 90 PRO A C 1
ATOM 745 O O . PRO A 1 90 ? -13.200 -0.904 17.650 1.00 94.81 90 PRO A O 1
ATOM 748 N N . PRO A 1 91 ? -14.052 -0.533 19.685 1.00 91.31 91 PRO A N 1
ATOM 749 C CA . PRO A 1 91 ? -12.905 0.259 20.150 1.00 91.31 91 PRO A CA 1
ATOM 750 C C . PRO A 1 91 ? -11.542 -0.451 20.086 1.00 91.31 91 PRO A C 1
ATOM 752 O O . PRO A 1 91 ? -10.508 0.209 19.993 1.00 91.31 91 PRO A O 1
ATOM 755 N N . ASP A 1 92 ? -11.533 -1.781 20.133 1.00 93.19 92 ASP A N 1
ATOM 756 C CA . ASP A 1 92 ? -10.356 -2.650 20.074 1.00 93.19 92 ASP A CA 1
ATOM 757 C C . ASP A 1 92 ? -10.083 -3.196 18.662 1.00 93.19 92 ASP A C 1
ATOM 759 O O . ASP A 1 92 ? -9.366 -4.185 18.501 1.00 93.19 92 ASP A O 1
ATOM 763 N N . PHE A 1 93 ? -10.646 -2.566 17.623 1.00 95.31 93 PHE A N 1
ATOM 764 C CA . PHE A 1 93 ? -10.440 -3.006 16.250 1.00 95.31 93 PHE A CA 1
ATOM 765 C C . PHE A 1 93 ? -8.952 -3.067 15.882 1.00 95.31 93 PHE A C 1
ATOM 767 O O . PHE A 1 93 ? -8.148 -2.191 16.209 1.00 95.31 93 PHE A O 1
ATOM 774 N N . VAL A 1 94 ? -8.615 -4.090 15.100 1.00 96.75 94 VAL A N 1
ATOM 775 C CA . VAL A 1 94 ? -7.312 -4.241 14.461 1.00 96.75 94 VAL A CA 1
ATOM 776 C C . VAL A 1 94 ? -7.570 -4.583 13.003 1.00 96.75 94 VAL A C 1
ATOM 778 O O . VAL A 1 94 ? -8.051 -5.670 12.683 1.00 96.75 94 VAL A O 1
ATOM 781 N N . CYS A 1 95 ? -7.286 -3.640 12.113 1.00 96.88 95 CYS A N 1
ATOM 782 C CA . CYS A 1 95 ? -7.436 -3.823 10.675 1.00 96.88 95 CYS A CA 1
ATOM 783 C C . CYS A 1 95 ? -6.069 -3.905 9.990 1.00 96.88 95 CYS A C 1
ATOM 785 O O . CYS A 1 95 ? -5.053 -3.441 10.512 1.00 96.88 95 CYS A O 1
ATOM 787 N N . ALA A 1 96 ? -6.041 -4.541 8.823 1.00 98.00 96 ALA A N 1
ATOM 788 C CA . ALA A 1 96 ? -4.839 -4.701 8.020 1.00 98.00 96 ALA A CA 1
ATOM 789 C C . ALA A 1 96 ? -4.932 -3.828 6.768 1.00 98.00 96 ALA A C 1
ATOM 791 O O . ALA A 1 96 ? -5.894 -3.925 6.011 1.00 98.00 96 ALA A O 1
ATOM 792 N N . LEU A 1 97 ? -3.916 -3.000 6.551 1.00 98.19 97 LEU A N 1
ATOM 793 C CA . LEU A 1 97 ? -3.644 -2.341 5.284 1.00 98.19 97 LEU A CA 1
ATOM 794 C C . LEU A 1 97 ? -2.561 -3.145 4.561 1.00 98.19 97 LEU A C 1
ATOM 796 O O . LEU A 1 97 ? -1.434 -3.249 5.038 1.00 98.19 97 LEU A O 1
ATOM 800 N N . GLU A 1 98 ? -2.895 -3.732 3.424 1.00 98.56 98 GLU A N 1
ATOM 801 C CA . GLU A 1 98 ? -2.035 -4.665 2.701 1.00 98.56 98 GLU A CA 1
ATOM 802 C C . GLU A 1 98 ? -1.747 -4.126 1.305 1.00 98.56 98 GLU A C 1
ATOM 804 O O . GLU A 1 98 ? -2.664 -3.828 0.542 1.00 98.56 98 GLU A O 1
ATOM 809 N N . VAL A 1 99 ? -0.468 -3.998 0.968 1.00 98.69 99 VAL A N 1
ATOM 810 C CA . VAL A 1 99 ? -0.010 -3.600 -0.359 1.00 98.69 99 VAL A CA 1
ATOM 811 C C . VAL A 1 99 ? 0.309 -4.863 -1.136 1.00 98.69 99 VAL A C 1
ATOM 813 O O . VAL A 1 99 ? 1.191 -5.633 -0.755 1.00 98.69 99 VAL A O 1
ATOM 816 N N . TYR A 1 100 ? -0.394 -5.062 -2.241 1.00 98.56 100 TYR A N 1
ATOM 817 C CA . TYR A 1 100 ? -0.148 -6.156 -3.162 1.00 98.56 100 TYR A CA 1
ATOM 818 C C . TYR A 1 100 ? 0.544 -5.644 -4.417 1.00 98.56 100 TYR A C 1
ATOM 820 O O . TYR A 1 100 ? 0.198 -4.586 -4.939 1.00 98.56 100 TYR A O 1
ATOM 828 N N . GLY A 1 101 ? 1.511 -6.415 -4.904 1.00 97.62 101 GLY A N 1
ATOM 829 C CA . GLY A 1 101 ? 2.290 -6.131 -6.098 1.00 97.62 101 GLY A CA 1
ATOM 830 C C . GLY A 1 101 ? 2.200 -7.280 -7.094 1.00 97.62 101 GLY A C 1
ATOM 831 O O . GLY A 1 101 ? 2.283 -8.447 -6.722 1.00 97.62 101 GLY A O 1
ATOM 832 N N . LEU A 1 102 ? 2.054 -6.949 -8.370 1.00 95.94 102 LEU A N 1
ATOM 833 C CA . LEU A 1 102 ? 2.090 -7.884 -9.485 1.00 95.94 102 LEU A CA 1
ATOM 834 C C . LEU A 1 102 ? 3.172 -7.433 -10.464 1.00 95.94 102 LEU A C 1
ATOM 836 O O . LEU A 1 102 ? 3.061 -6.359 -11.052 1.00 95.94 102 LEU A O 1
ATOM 840 N N . ARG A 1 103 ? 4.197 -8.262 -10.670 1.00 92.62 103 ARG A N 1
ATOM 841 C CA . ARG A 1 103 ? 5.228 -8.038 -11.692 1.00 92.62 103 ARG A CA 1
ATOM 842 C C . ARG A 1 103 ? 4.831 -8.737 -12.986 1.00 92.62 103 ARG A C 1
ATOM 844 O O . ARG A 1 103 ? 4.572 -9.937 -12.985 1.00 92.62 103 ARG A O 1
ATOM 851 N N . THR A 1 104 ? 4.856 -8.011 -14.096 1.00 89.31 104 THR A N 1
ATOM 852 C CA . THR A 1 104 ? 4.617 -8.573 -15.432 1.00 89.31 104 THR A CA 1
ATOM 853 C C . THR A 1 104 ? 5.630 -8.043 -16.437 1.00 89.31 104 THR A C 1
ATOM 855 O O . THR A 1 104 ? 6.308 -7.043 -16.189 1.00 89.31 104 THR A O 1
ATOM 858 N N . LYS A 1 105 ? 5.723 -8.720 -17.583 1.00 86.31 105 LYS A N 1
ATOM 859 C CA . LYS A 1 105 ? 6.452 -8.208 -18.739 1.00 86.31 105 LYS A CA 1
ATOM 860 C C . LYS A 1 105 ? 5.549 -7.272 -19.535 1.00 86.31 105 LYS A C 1
ATOM 862 O O . LYS A 1 105 ? 4.399 -7.615 -19.801 1.00 86.31 105 LYS A O 1
ATOM 867 N N . ARG A 1 106 ? 6.073 -6.116 -19.940 1.00 82.50 106 ARG A N 1
ATOM 868 C CA . ARG A 1 106 ? 5.422 -5.238 -20.912 1.00 82.50 106 ARG A CA 1
ATOM 869 C C . ARG A 1 106 ? 5.220 -6.027 -22.202 1.00 82.50 106 ARG A C 1
ATOM 871 O O . ARG A 1 106 ? 6.134 -6.692 -22.689 1.00 82.50 106 ARG A O 1
ATOM 878 N N . GLU A 1 107 ? 4.015 -5.961 -22.752 1.00 67.56 107 GLU A N 1
ATOM 879 C CA . GLU A 1 107 ? 3.718 -6.604 -24.024 1.00 67.56 107 GLU A CA 1
ATOM 880 C C . GLU A 1 107 ? 4.452 -5.856 -25.145 1.00 67.56 107 GLU A C 1
ATOM 882 O O . GLU A 1 107 ? 4.146 -4.705 -25.459 1.00 67.56 107 GLU A O 1
ATOM 887 N N . HIS A 1 108 ? 5.458 -6.497 -25.740 1.00 60.66 108 HIS A N 1
ATOM 888 C CA . HIS A 1 108 ? 6.174 -5.940 -26.879 1.00 60.66 108 HIS A CA 1
ATOM 889 C C . HIS A 1 108 ? 5.486 -6.398 -28.169 1.00 60.66 108 HIS A C 1
ATOM 891 O O . HIS A 1 108 ? 5.840 -7.418 -28.761 1.00 60.66 108 HIS A O 1
ATOM 897 N N . ILE A 1 109 ? 4.459 -5.664 -28.601 1.00 56.59 109 ILE A N 1
ATOM 898 C CA . ILE A 1 109 ? 3.837 -5.908 -29.906 1.00 56.59 109 ILE A CA 1
ATOM 899 C C . ILE A 1 109 ? 4.813 -5.404 -30.973 1.00 56.59 109 ILE A C 1
ATOM 901 O O . ILE A 1 109 ? 5.026 -4.198 -31.111 1.00 56.59 109 ILE A O 1
ATOM 905 N N . SER A 1 110 ? 5.422 -6.317 -31.733 1.00 53.09 110 SER A N 1
ATOM 906 C CA . SER A 1 110 ? 6.312 -5.931 -32.829 1.00 53.09 110 SER A CA 1
ATOM 907 C C . SER A 1 110 ? 5.551 -5.117 -33.883 1.00 53.09 110 SER A C 1
ATOM 909 O O . SER A 1 110 ? 4.358 -5.328 -34.131 1.00 53.09 110 SER A O 1
ATOM 911 N N . HIS A 1 111 ? 6.245 -4.180 -34.538 1.00 54.41 111 HIS A N 1
ATOM 912 C CA . HIS A 1 111 ? 5.653 -3.335 -35.581 1.00 54.41 111 HIS A CA 1
ATOM 913 C C . HIS A 1 111 ? 4.955 -4.158 -36.682 1.00 54.41 111 HIS A C 1
ATOM 915 O O . HIS A 1 111 ? 3.902 -3.752 -37.170 1.00 54.41 111 HIS A O 1
ATOM 921 N N . GLU A 1 112 ? 5.472 -5.345 -37.012 1.00 55.78 112 GLU A N 1
ATOM 922 C CA . GLU A 1 112 ? 4.877 -6.263 -37.993 1.00 55.78 112 GLU A CA 1
ATOM 923 C C . GLU A 1 112 ? 3.478 -6.757 -37.593 1.00 55.78 112 GLU A C 1
ATOM 925 O O . GLU A 1 112 ? 2.592 -6.872 -38.440 1.00 55.78 112 GLU A O 1
ATOM 930 N N . VAL A 1 113 ? 3.241 -7.008 -36.302 1.00 58.84 113 VAL A N 1
ATOM 931 C CA . VAL A 1 113 ? 1.937 -7.467 -35.796 1.00 58.84 113 VAL A CA 1
ATOM 932 C C . VAL A 1 113 ? 0.933 -6.312 -35.770 1.00 58.84 113 VAL A C 1
ATOM 934 O O . VAL A 1 113 ? -0.218 -6.492 -36.172 1.00 58.84 113 VAL A O 1
ATOM 937 N N . LYS A 1 114 ? 1.379 -5.101 -35.409 1.00 53.94 114 LYS A N 1
ATOM 938 C CA . LYS A 1 114 ? 0.547 -3.885 -35.424 1.00 53.94 114 LYS A CA 1
ATOM 939 C C . LYS A 1 114 ? 0.010 -3.560 -36.827 1.00 53.94 114 LYS A C 1
ATOM 941 O O . LYS A 1 114 ? -1.163 -3.222 -36.960 1.00 53.94 114 LYS A O 1
ATOM 946 N N . TYR A 1 115 ? 0.826 -3.702 -37.877 1.00 51.53 115 TYR A N 1
ATOM 947 C CA . TYR A 1 115 ? 0.398 -3.428 -39.261 1.00 51.53 115 TYR A CA 1
ATOM 948 C C . TYR A 1 115 ? -0.538 -4.494 -39.849 1.00 51.53 115 TYR A C 1
ATOM 950 O O . TYR A 1 115 ? -1.336 -4.180 -40.731 1.00 51.53 115 TYR A O 1
ATOM 958 N N . ARG A 1 116 ? -0.520 -5.733 -39.341 1.00 55.38 116 ARG A N 1
ATOM 959 C CA . ARG A 1 116 ? -1.461 -6.785 -39.772 1.00 55.38 116 ARG A CA 1
ATOM 960 C C . ARG A 1 116 ? -2.871 -6.627 -39.198 1.00 55.38 116 ARG A C 1
ATOM 962 O O . ARG A 1 116 ? -3.797 -7.229 -39.730 1.00 55.38 116 ARG A O 1
ATOM 969 N N . LEU A 1 117 ? -3.035 -5.827 -38.145 1.00 56.34 117 LEU A N 1
ATOM 970 C CA . LEU A 1 117 ? -4.328 -5.565 -37.501 1.00 56.34 117 LEU A CA 1
ATOM 971 C C . LEU A 1 117 ? -5.109 -4.412 -38.160 1.00 56.34 117 LEU A C 1
ATOM 973 O O . LEU A 1 117 ? -6.323 -4.347 -38.011 1.00 56.34 117 LEU A O 1
ATOM 977 N N . GLY A 1 118 ? -4.435 -3.523 -38.902 1.00 53.28 118 GLY A N 1
ATOM 978 C CA . GLY A 1 118 ? -5.051 -2.361 -39.564 1.00 53.28 118 GLY A CA 1
ATOM 979 C C . GLY A 1 118 ? -5.290 -2.500 -41.073 1.00 53.28 118 GLY A C 1
ATOM 980 O O . GLY A 1 118 ? -5.813 -1.575 -41.686 1.00 53.28 118 GLY A O 1
ATOM 981 N N . GLY A 1 119 ? -4.894 -3.616 -41.693 1.00 45.81 119 GLY A N 1
ATOM 982 C CA . GLY A 1 119 ? -5.000 -3.820 -43.140 1.00 45.81 119 GLY A CA 1
ATOM 983 C C . GLY A 1 119 ? -6.179 -4.710 -43.518 1.00 45.81 119 GLY A C 1
ATOM 984 O O . GLY A 1 119 ? -6.117 -5.931 -43.375 1.00 45.81 119 GLY A O 1
ATOM 985 N N . THR A 1 120 ? -7.248 -4.119 -44.043 1.00 50.00 120 THR A N 1
ATOM 986 C CA . THR A 1 120 ? -8.304 -4.851 -44.744 1.00 50.00 120 THR A CA 1
ATOM 987 C C . THR A 1 120 ? -7.747 -5.565 -45.986 1.00 50.00 120 THR A C 1
ATOM 989 O O . THR A 1 120 ? -7.021 -4.986 -46.786 1.00 50.00 120 THR A O 1
ATOM 992 N N . LEU A 1 121 ? -8.156 -6.831 -46.146 1.00 51.34 121 LEU A N 1
ATOM 993 C CA . LEU A 1 121 ? -8.168 -7.637 -47.379 1.00 51.34 121 LEU A CA 1
ATOM 994 C C . LEU A 1 121 ? -6.824 -7.877 -48.106 1.00 51.34 121 LEU A C 1
ATOM 996 O O . LEU A 1 121 ? -6.491 -7.186 -49.059 1.00 51.34 121 LEU A O 1
ATOM 1000 N N . SER A 1 122 ? -6.169 -9.017 -47.836 1.00 47.53 122 SER A N 1
ATOM 1001 C CA . SER A 1 122 ? -5.670 -9.865 -48.937 1.00 47.53 122 SER A CA 1
ATOM 1002 C C . SER A 1 122 ? -5.459 -11.341 -48.544 1.00 47.53 122 SER A C 1
ATOM 1004 O O . SER A 1 122 ? -4.889 -11.678 -47.513 1.00 47.53 122 SER A O 1
ATOM 1006 N N . LYS A 1 123 ? -6.010 -12.206 -49.406 1.00 46.28 123 LYS A N 1
ATOM 1007 C CA . LYS A 1 123 ? -5.737 -13.628 -49.693 1.00 46.28 123 LYS A CA 1
ATOM 1008 C C . LYS A 1 123 ? -5.189 -14.562 -48.594 1.00 46.28 123 LYS A C 1
ATOM 1010 O O . LYS A 1 123 ? -4.020 -14.556 -48.234 1.00 46.28 123 LYS A O 1
ATOM 1015 N N . LYS A 1 124 ? -6.054 -15.532 -48.258 1.00 50.69 124 LYS A N 1
ATOM 1016 C CA . LYS A 1 124 ? -5.782 -16.930 -47.861 1.00 50.69 124 LYS A CA 1
ATOM 1017 C C . LYS A 1 124 ? -4.350 -17.405 -48.188 1.00 50.69 124 LYS A C 1
ATOM 1019 O O . LYS A 1 124 ? -4.060 -17.772 -49.324 1.00 50.69 124 LYS A O 1
ATOM 1024 N N . GLN A 1 125 ? -3.521 -17.538 -47.157 1.00 46.25 125 GLN A N 1
ATOM 1025 C CA . GLN A 1 125 ? -2.360 -18.424 -47.159 1.00 46.25 125 GLN A CA 1
ATOM 1026 C C . GLN A 1 125 ? -2.519 -19.394 -45.985 1.00 46.25 125 GLN A C 1
ATOM 1028 O O . GLN A 1 125 ? -2.507 -18.997 -44.823 1.00 46.25 125 GLN A O 1
ATOM 1033 N N . ARG A 1 126 ? -2.746 -20.676 -46.298 1.00 50.88 126 ARG A N 1
ATOM 1034 C CA . ARG A 1 126 ? -2.743 -21.777 -45.325 1.00 50.88 126 ARG A CA 1
ATOM 1035 C C . ARG A 1 126 ? -1.317 -21.920 -44.787 1.00 50.88 126 ARG A C 1
ATOM 1037 O O . ARG A 1 126 ? -0.487 -22.567 -45.419 1.00 50.88 126 ARG A O 1
ATOM 1044 N N . THR A 1 127 ? -1.029 -21.333 -43.633 1.00 45.81 127 THR A N 1
ATOM 1045 C CA . THR A 1 127 ? 0.133 -21.716 -42.832 1.00 45.81 127 THR A CA 1
ATOM 1046 C C . THR A 1 127 ? -0.278 -22.853 -41.906 1.00 45.81 127 THR A C 1
ATOM 1048 O O . THR A 1 127 ? -1.316 -22.819 -41.247 1.00 45.81 127 THR A O 1
ATOM 1051 N N . LYS A 1 128 ? 0.506 -23.929 -41.946 1.00 41.19 128 LYS A N 1
ATOM 1052 C CA . LYS A 1 128 ? 0.307 -25.127 -41.137 1.00 41.19 128 LYS A CA 1
ATOM 1053 C C . LYS A 1 128 ? 0.438 -24.745 -39.659 1.00 41.19 128 LYS A C 1
ATOM 1055 O O . LYS A 1 128 ? 1.479 -24.243 -39.244 1.00 41.19 128 LYS A O 1
ATOM 1060 N N . PHE A 1 129 ? -0.611 -24.990 -38.880 1.00 46.44 129 PHE A N 1
ATOM 1061 C CA . PHE A 1 129 ? -0.532 -25.005 -37.425 1.00 46.44 129 PHE A CA 1
ATOM 1062 C C . PHE A 1 129 ? 0.315 -26.210 -36.998 1.00 46.44 129 PHE A C 1
ATOM 1064 O O . PHE A 1 129 ? -0.148 -27.345 -36.998 1.00 46.44 129 PHE A O 1
ATOM 1071 N N . SER A 1 130 ? 1.568 -25.954 -36.651 1.00 49.59 130 SER A N 1
ATOM 1072 C CA . SER A 1 130 ? 2.392 -26.820 -35.808 1.00 49.59 130 SER A CA 1
ATOM 1073 C C . SER A 1 130 ? 3.270 -25.872 -35.000 1.00 49.59 130 SER A C 1
ATOM 1075 O O . SER A 1 130 ? 4.201 -25.271 -35.523 1.00 49.59 130 SER A O 1
ATOM 1077 N N . THR A 1 131 ? 2.925 -25.556 -33.760 1.00 43.41 131 THR A N 1
ATOM 1078 C CA . THR A 1 131 ? 3.365 -26.360 -32.622 1.00 43.41 131 THR A CA 1
ATOM 1079 C C . THR A 1 131 ? 2.449 -26.038 -31.444 1.00 43.41 131 THR A C 1
ATOM 1081 O O . THR A 1 131 ? 2.529 -24.950 -30.877 1.00 43.41 131 THR A O 1
ATOM 1084 N N . LEU A 1 132 ? 1.585 -26.981 -31.070 1.00 46.16 132 LEU A N 1
ATOM 1085 C CA . LEU A 1 132 ? 1.024 -27.024 -29.724 1.00 46.16 132 LEU A CA 1
ATOM 1086 C C . LEU A 1 132 ? 2.193 -27.318 -28.780 1.00 46.16 132 LEU A C 1
ATOM 1088 O O . LEU A 1 132 ? 2.652 -28.456 -28.697 1.00 46.16 132 LEU A O 1
ATOM 1092 N N . LYS A 1 133 ? 2.723 -26.295 -28.107 1.00 45.72 133 LYS A N 1
ATOM 1093 C CA . LYS A 1 133 ? 3.643 -26.513 -26.990 1.00 45.72 133 LYS A CA 1
ATOM 1094 C C . LYS A 1 133 ? 2.807 -26.902 -25.773 1.00 45.72 133 LYS A C 1
ATOM 1096 O O . LYS A 1 133 ? 2.286 -26.052 -25.068 1.00 45.72 133 LYS A O 1
ATOM 1101 N N . THR A 1 134 ? 2.594 -28.212 -25.674 1.00 40.66 134 THR A N 1
ATOM 1102 C CA . THR A 1 134 ? 2.814 -29.048 -24.483 1.00 40.66 134 THR A CA 1
ATOM 1103 C C . THR A 1 134 ? 2.489 -28.433 -23.121 1.00 40.66 134 THR A C 1
ATOM 1105 O O . THR A 1 134 ? 3.129 -27.482 -22.679 1.00 40.66 134 THR A O 1
ATOM 1108 N N . SER A 1 135 ? 1.5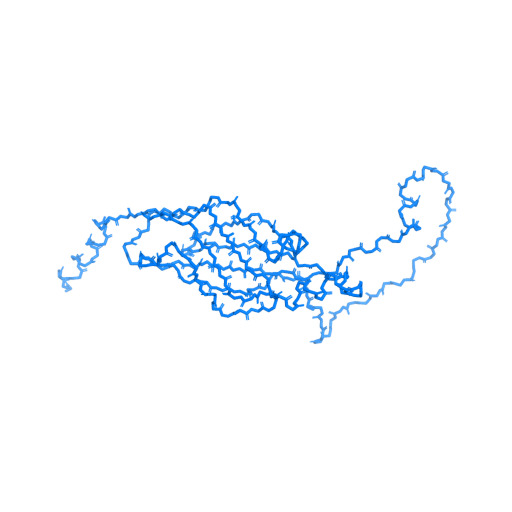68 -29.102 -22.428 1.00 46.00 135 SER A N 1
ATOM 1109 C CA . SER A 1 135 ? 1.322 -29.049 -20.987 1.00 46.00 135 SER A CA 1
ATOM 1110 C C . SER A 1 135 ? 2.567 -28.719 -20.155 1.00 46.00 135 SER A C 1
ATOM 1112 O O . SER A 1 135 ? 3.534 -29.484 -20.124 1.00 46.00 135 SER A O 1
ATOM 1114 N N . LEU A 1 136 ? 2.506 -27.620 -19.410 1.00 44.91 136 LEU A N 1
ATOM 1115 C CA . LEU A 1 136 ? 3.452 -27.290 -18.347 1.00 44.91 136 LEU A CA 1
ATOM 1116 C C . LEU A 1 136 ? 3.037 -28.050 -17.077 1.00 44.91 136 LEU A C 1
ATOM 1118 O O . LEU A 1 136 ? 2.515 -27.482 -16.131 1.00 44.91 136 LEU A O 1
ATOM 1122 N N . GLY A 1 137 ? 3.201 -29.374 -17.116 1.00 44.88 137 GLY A N 1
ATOM 1123 C CA . GLY A 1 137 ? 2.876 -30.314 -16.037 1.00 44.88 137 GLY A CA 1
ATOM 1124 C C . GLY A 1 137 ? 4.124 -30.917 -15.390 1.00 44.88 137 GLY A C 1
ATOM 1125 O O . GLY A 1 137 ? 4.182 -32.124 -15.185 1.00 44.88 137 GLY A O 1
ATOM 1126 N N . GLY A 1 138 ? 5.151 -30.102 -15.142 1.00 48.12 138 GLY A N 1
ATOM 1127 C CA . GLY A 1 138 ? 6.319 -30.481 -14.340 1.00 48.12 138 GLY A CA 1
ATOM 1128 C C . GLY A 1 138 ? 6.356 -29.686 -13.030 1.00 48.12 138 GLY A C 1
ATOM 1129 O O . GLY A 1 138 ? 5.722 -28.640 -12.956 1.00 48.12 138 GLY A O 1
ATOM 1130 N N . PRO A 1 139 ? 7.120 -30.101 -12.007 1.00 48.94 139 PRO A N 1
ATOM 1131 C CA . PRO A 1 139 ? 7.233 -29.387 -10.725 1.00 48.94 139 PRO A CA 1
ATOM 1132 C C . PRO A 1 139 ? 7.863 -27.976 -10.821 1.00 48.94 139 PRO A C 1
ATOM 1134 O O . PRO A 1 139 ? 7.963 -27.282 -9.817 1.00 48.94 139 PRO A O 1
ATOM 1137 N N . SER A 1 140 ? 8.247 -27.528 -12.024 1.00 47.41 140 SER A N 1
ATOM 1138 C CA . SER A 1 140 ? 8.587 -26.133 -12.359 1.00 47.41 140 SER A CA 1
ATOM 1139 C C . SER A 1 140 ? 7.477 -25.414 -13.144 1.00 47.41 140 SER A C 1
ATOM 1141 O O . SER A 1 140 ? 7.754 -24.473 -13.888 1.00 47.41 140 SER A O 1
ATOM 1143 N N . ALA A 1 141 ? 6.230 -25.877 -13.041 1.00 45.53 141 ALA A N 1
ATOM 1144 C CA . ALA A 1 141 ? 5.071 -25.245 -13.652 1.00 45.53 141 ALA A CA 1
ATOM 1145 C C . ALA A 1 141 ? 4.954 -23.790 -13.176 1.00 45.53 141 ALA A C 1
ATOM 1147 O O . ALA A 1 141 ? 4.804 -23.535 -11.988 1.00 45.53 141 ALA A O 1
ATOM 1148 N N . ILE A 1 142 ? 5.080 -22.875 -14.142 1.00 46.53 142 ILE A N 1
ATOM 1149 C CA . ILE A 1 142 ? 4.462 -21.547 -14.211 1.00 46.53 142 ILE A CA 1
ATOM 1150 C C . ILE A 1 142 ? 4.199 -20.923 -12.834 1.00 46.53 142 ILE A C 1
ATOM 1152 O O . ILE A 1 142 ? 3.151 -21.145 -12.232 1.00 46.53 142 ILE A O 1
ATOM 1156 N N . VAL A 1 143 ? 5.099 -20.053 -12.371 1.00 49.81 143 VAL A N 1
ATOM 1157 C CA . VAL A 1 143 ? 4.657 -18.998 -11.453 1.00 49.81 143 VAL A CA 1
ATOM 1158 C C . VAL A 1 143 ? 3.734 -18.114 -12.283 1.00 49.81 143 VAL A C 1
ATOM 1160 O O . VAL A 1 143 ? 4.200 -17.318 -13.100 1.00 49.81 143 VAL A O 1
ATOM 1163 N N . GLU A 1 144 ? 2.427 -18.341 -12.173 1.00 56.47 144 GLU A N 1
ATOM 1164 C CA . GLU A 1 144 ? 1.442 -17.468 -12.796 1.00 56.47 144 GLU A CA 1
ATOM 1165 C C . GLU A 1 144 ? 1.695 -16.041 -12.294 1.00 56.47 144 GLU A C 1
ATOM 1167 O O . GLU A 1 144 ? 1.997 -15.857 -11.109 1.00 56.47 144 GLU A O 1
ATOM 1172 N N . PRO A 1 145 ? 1.628 -15.024 -13.169 1.00 69.62 145 PRO A N 1
ATOM 1173 C CA . PRO A 1 145 ? 1.680 -13.638 -12.737 1.00 69.62 145 PRO A CA 1
ATOM 1174 C C . PRO A 1 145 ? 0.498 -13.389 -11.790 1.00 69.62 145 PRO A C 1
ATOM 1176 O O . PRO A 1 145 ? -0.630 -13.176 -12.226 1.00 69.62 145 PRO A O 1
ATOM 1179 N N . ALA A 1 146 ? 0.766 -13.448 -10.488 1.00 87.19 146 ALA A N 1
ATOM 1180 C CA . ALA A 1 146 ? -0.214 -13.286 -9.428 1.00 87.19 146 ALA A CA 1
ATOM 1181 C C . ALA A 1 146 ? 0.171 -12.108 -8.534 1.00 87.19 146 ALA A C 1
ATOM 1183 O O . ALA A 1 146 ? 1.350 -11.784 -8.368 1.00 87.19 146 ALA A O 1
ATOM 1184 N N . PHE A 1 147 ? -0.837 -11.467 -7.949 1.00 95.56 147 PHE A N 1
ATOM 1185 C CA . PHE A 1 147 ? -0.600 -10.470 -6.918 1.00 95.56 147 PHE A CA 1
ATOM 1186 C C . PHE A 1 147 ? 0.007 -11.139 -5.687 1.00 95.56 147 PHE A C 1
ATOM 1188 O O . PHE A 1 147 ? -0.543 -12.096 -5.145 1.00 95.56 147 PHE A O 1
ATOM 1195 N N . GLN A 1 148 ? 1.134 -10.605 -5.239 1.00 96.44 148 GLN A N 1
ATOM 1196 C CA . GLN A 1 148 ? 1.825 -11.024 -4.028 1.00 96.44 148 GLN A CA 1
ATOM 1197 C C . GLN A 1 148 ? 1.697 -9.929 -2.978 1.00 96.44 148 GLN A C 1
ATOM 1199 O O . GLN A 1 148 ? 1.715 -8.747 -3.316 1.00 96.44 148 GLN A O 1
ATOM 1204 N N . LEU A 1 149 ? 1.567 -10.312 -1.710 1.00 97.56 149 LEU A N 1
ATOM 1205 C CA . LEU A 1 149 ? 1.660 -9.361 -0.608 1.00 97.56 149 LEU A CA 1
ATOM 1206 C C . LEU A 1 149 ? 3.104 -8.849 -0.548 1.00 97.56 149 LEU A C 1
ATOM 1208 O O . LEU A 1 149 ? 4.020 -9.640 -0.353 1.00 97.56 149 LEU A O 1
ATOM 1212 N N . VAL A 1 150 ? 3.298 -7.546 -0.739 1.00 98.19 150 VAL A N 1
ATOM 1213 C CA . VAL A 1 150 ? 4.626 -6.904 -0.778 1.00 98.19 150 VAL A CA 1
ATOM 1214 C C . VAL A 1 150 ? 4.838 -5.900 0.354 1.00 98.19 150 VAL A C 1
ATOM 1216 O O . VAL A 1 150 ? 5.893 -5.276 0.441 1.00 98.19 150 VAL A O 1
ATOM 1219 N N . GLY A 1 151 ? 3.838 -5.717 1.212 1.00 98.50 151 GLY A N 1
ATOM 1220 C CA . GLY A 1 151 ? 3.956 -4.940 2.435 1.00 98.50 151 GLY A CA 1
ATOM 1221 C C . GLY A 1 151 ? 2.649 -4.920 3.214 1.00 98.50 151 GLY A C 1
ATOM 1222 O O . GLY A 1 151 ? 1.564 -4.974 2.633 1.00 98.50 151 GLY A O 1
ATOM 1223 N N . ARG A 1 152 ? 2.739 -4.820 4.538 1.00 98.31 152 ARG A N 1
ATOM 1224 C CA . ARG A 1 152 ? 1.577 -4.836 5.434 1.00 98.31 152 ARG A CA 1
ATOM 1225 C C . ARG A 1 152 ? 1.703 -3.800 6.543 1.00 98.31 152 ARG A C 1
ATOM 1227 O O . ARG A 1 152 ? 2.770 -3.608 7.102 1.00 98.31 152 ARG A O 1
ATOM 1234 N N . LEU A 1 153 ? 0.606 -3.157 6.911 1.00 98.12 153 LEU A N 1
ATOM 1235 C CA . LEU A 1 153 ? 0.514 -2.269 8.062 1.00 98.12 153 LEU A CA 1
ATOM 1236 C C . LEU A 1 153 ? -0.711 -2.650 8.887 1.00 98.12 153 LEU A C 1
ATOM 1238 O O . LEU A 1 153 ? -1.815 -2.767 8.363 1.00 98.12 153 LEU A O 1
ATOM 1242 N N . THR A 1 154 ? -0.521 -2.802 10.189 1.00 97.50 154 THR A N 1
ATOM 1243 C CA . THR A 1 154 ? -1.627 -2.952 11.135 1.00 97.50 154 THR A CA 1
ATOM 1244 C C . THR A 1 154 ? -2.104 -1.572 11.573 1.00 97.50 154 THR A C 1
ATOM 1246 O O . THR A 1 154 ? -1.290 -0.735 11.960 1.00 97.50 154 THR A O 1
ATOM 1249 N N . ILE A 1 155 ? -3.414 -1.336 11.505 1.00 96.88 155 ILE A N 1
ATOM 1250 C CA . ILE A 1 155 ? -4.056 -0.091 11.925 1.00 96.88 155 ILE A CA 1
ATOM 1251 C C . ILE A 1 155 ? -5.057 -0.409 13.039 1.00 96.88 155 ILE A C 1
ATOM 1253 O O . ILE A 1 155 ? -5.957 -1.231 12.877 1.00 96.88 155 ILE A O 1
ATOM 1257 N N . ASP A 1 156 ? -4.912 0.293 14.152 1.00 95.62 156 ASP A N 1
ATOM 1258 C CA . ASP A 1 156 ? -5.771 0.239 15.336 1.00 95.62 156 ASP A CA 1
ATOM 1259 C C . ASP A 1 156 ? -6.228 1.654 15.728 1.00 95.62 156 ASP A C 1
ATOM 1261 O O . ASP A 1 156 ? -5.941 2.626 15.022 1.00 95.62 156 ASP A O 1
ATOM 1265 N N . ILE A 1 157 ? -6.895 1.816 16.872 1.00 93.56 157 ILE A N 1
ATOM 1266 C CA . ILE A 1 157 ? -7.323 3.131 17.369 1.00 93.56 157 ILE A CA 1
ATOM 1267 C C . ILE A 1 157 ? -6.149 4.103 17.607 1.00 93.56 157 ILE A C 1
ATOM 1269 O O . ILE A 1 157 ? -6.260 5.286 17.281 1.00 93.56 157 ILE A O 1
ATOM 1273 N N . ASN A 1 158 ? -4.990 3.607 18.045 1.00 94.19 158 ASN A N 1
ATOM 1274 C CA . ASN A 1 158 ? -3.819 4.407 18.428 1.00 94.19 158 ASN A CA 1
ATOM 1275 C C . ASN A 1 158 ? -2.938 4.829 17.241 1.00 94.19 158 ASN A C 1
ATOM 1277 O O . ASN A 1 158 ? -2.075 5.702 17.369 1.00 94.19 158 ASN A O 1
ATOM 1281 N N . THR A 1 159 ? -3.142 4.217 16.074 1.00 94.56 159 THR A N 1
ATOM 1282 C CA . THR A 1 159 ? -2.340 4.481 14.878 1.00 94.56 159 THR A CA 1
ATOM 1283 C C . THR A 1 159 ? -2.468 5.946 14.448 1.00 94.56 159 THR A C 1
ATOM 1285 O O . THR A 1 159 ? -3.568 6.464 14.251 1.00 94.56 159 THR A O 1
ATOM 1288 N N . GLN A 1 160 ? -1.340 6.632 14.285 1.00 89.88 160 GLN A N 1
ATOM 1289 C CA . GLN A 1 160 ? -1.326 8.068 14.002 1.00 89.88 160 GLN A CA 1
ATOM 1290 C C . GLN A 1 160 ? -1.373 8.392 12.502 1.00 89.88 160 GLN A C 1
ATOM 1292 O O . GLN A 1 160 ? -0.893 7.631 11.666 1.00 89.88 160 GLN A O 1
ATOM 1297 N N . ASN A 1 161 ? -1.883 9.585 12.183 1.00 86.31 161 ASN A N 1
ATOM 1298 C CA . ASN A 1 161 ? -1.931 10.170 10.838 1.00 86.31 161 ASN A CA 1
ATOM 1299 C C . ASN A 1 161 ? -0.566 10.710 10.380 1.00 86.31 161 ASN A C 1
ATOM 1301 O O . ASN A 1 161 ? -0.377 11.921 10.260 1.00 86.31 161 ASN A O 1
ATOM 1305 N N . ARG A 1 162 ? 0.418 9.833 10.178 1.00 86.06 162 ARG A N 1
ATOM 1306 C CA . ARG A 1 162 ? 1.773 10.231 9.761 1.00 86.06 162 ARG A CA 1
ATOM 1307 C C . ARG A 1 162 ? 2.468 9.152 8.933 1.00 86.06 162 ARG A C 1
ATOM 1309 O O . ARG A 1 162 ? 1.846 8.185 8.506 1.00 86.06 162 ARG A O 1
ATOM 1316 N N . LYS A 1 163 ? 3.766 9.351 8.697 1.00 94.88 163 LYS A N 1
ATOM 1317 C CA . LYS A 1 163 ? 4.672 8.354 8.126 1.00 94.88 163 LYS A CA 1
ATOM 1318 C C . LYS A 1 163 ? 4.742 7.126 9.043 1.00 94.88 163 LYS A C 1
ATOM 1320 O O . LYS A 1 163 ? 5.009 7.261 10.237 1.00 94.88 163 LYS A O 1
ATOM 1325 N N . LEU A 1 164 ? 4.489 5.960 8.467 1.00 96.88 164 LEU A N 1
ATOM 1326 C CA . LEU A 1 164 ? 4.485 4.642 9.096 1.00 96.88 164 LEU A CA 1
ATOM 1327 C C . LEU A 1 164 ? 5.394 3.702 8.290 1.00 96.88 164 LEU A C 1
ATOM 1329 O O . LEU A 1 164 ? 5.790 4.013 7.162 1.00 96.88 164 LEU A O 1
ATOM 1333 N N . THR A 1 165 ? 5.708 2.550 8.874 1.00 97.62 165 THR A N 1
ATOM 1334 C CA . THR A 1 165 ? 6.570 1.532 8.264 1.00 97.62 165 THR A CA 1
ATOM 1335 C C . THR A 1 165 ? 5.751 0.285 7.968 1.00 97.62 165 THR A C 1
ATOM 1337 O O . THR A 1 165 ? 5.007 -0.191 8.826 1.00 97.62 165 THR A O 1
ATOM 1340 N N . LEU A 1 166 ? 5.890 -0.231 6.752 1.00 98.31 166 LEU A N 1
ATOM 1341 C CA . LEU A 1 166 ? 5.330 -1.507 6.339 1.00 98.31 166 LEU A CA 1
ATOM 1342 C C . LEU A 1 166 ? 6.162 -2.658 6.931 1.00 98.31 166 LEU A C 1
ATOM 1344 O O . LEU A 1 166 ? 7.385 -2.589 7.023 1.00 98.31 166 LEU A O 1
ATOM 1348 N N . GLN A 1 167 ? 5.480 -3.721 7.327 1.00 98.12 167 GLN A N 1
ATOM 1349 C CA . GLN A 1 167 ? 6.023 -5.033 7.658 1.00 98.12 167 GLN A CA 1
ATOM 1350 C C . GLN A 1 167 ? 6.079 -5.892 6.390 1.00 98.12 167 GLN A C 1
ATOM 1352 O O . GLN A 1 167 ? 5.372 -5.600 5.422 1.00 98.12 167 GLN A O 1
ATOM 1357 N N . ASP A 1 168 ? 6.901 -6.944 6.409 1.00 96.00 168 ASP A N 1
ATOM 1358 C CA . ASP A 1 168 ? 7.012 -7.935 5.325 1.00 96.00 168 ASP A CA 1
ATOM 1359 C C . ASP A 1 168 ? 7.259 -7.302 3.944 1.00 96.00 168 ASP A C 1
ATOM 1361 O O . ASP A 1 168 ? 6.666 -7.679 2.933 1.00 96.00 168 ASP A O 1
ATOM 1365 N N . VAL A 1 169 ? 8.114 -6.276 3.920 1.00 97.88 169 VAL A N 1
ATOM 1366 C CA . VAL A 1 169 ? 8.369 -5.468 2.726 1.00 97.88 169 VAL A CA 1
ATOM 1367 C C . VAL A 1 169 ? 9.123 -6.282 1.685 1.00 97.88 169 VAL A C 1
ATOM 1369 O O . VAL A 1 169 ? 10.185 -6.840 1.959 1.00 97.88 169 VAL A O 1
ATOM 1372 N N . MET A 1 170 ? 8.595 -6.289 0.464 1.00 96.75 170 MET A N 1
ATOM 1373 C CA . MET A 1 170 ? 9.237 -6.881 -0.702 1.00 96.75 170 MET A CA 1
ATOM 1374 C C . MET A 1 170 ? 9.516 -5.828 -1.773 1.00 96.75 170 MET A C 1
ATOM 1376 O O . MET A 1 170 ? 8.853 -4.791 -1.871 1.00 96.75 170 MET A O 1
ATOM 1380 N N . ALA A 1 171 ? 10.493 -6.125 -2.629 1.00 93.31 171 ALA A N 1
ATOM 1381 C CA . ALA A 1 171 ? 10.799 -5.286 -3.777 1.00 93.31 171 ALA A CA 1
ATOM 1382 C C . ALA A 1 171 ? 9.559 -5.114 -4.686 1.00 93.31 171 ALA A C 1
ATOM 1384 O O . ALA A 1 171 ? 8.827 -6.081 -4.918 1.00 93.31 171 ALA A O 1
ATOM 1385 N N . PRO A 1 172 ? 9.337 -3.916 -5.255 1.00 95.69 172 PRO A N 1
ATOM 1386 C CA . PRO A 1 172 ? 10.262 -2.782 -5.307 1.00 95.69 172 PRO A CA 1
ATOM 1387 C C . PRO A 1 172 ? 9.933 -1.673 -4.289 1.00 95.69 172 PRO A C 1
ATOM 1389 O O . PRO A 1 172 ? 10.184 -0.502 -4.568 1.00 95.69 172 PRO A O 1
ATOM 1392 N N . LEU A 1 173 ? 9.311 -1.996 -3.152 1.00 98.25 173 LEU A N 1
ATOM 1393 C CA . LEU A 1 173 ? 8.944 -0.994 -2.149 1.00 98.25 173 LEU A CA 1
ATOM 1394 C C . LEU A 1 173 ? 10.133 -0.629 -1.246 1.00 98.25 173 LEU A C 1
ATOM 1396 O O . LEU A 1 173 ? 10.916 -1.495 -0.873 1.00 98.25 173 LEU A O 1
ATOM 1400 N N . GLU A 1 174 ? 10.215 0.640 -0.839 1.00 97.44 174 GLU A N 1
ATOM 1401 C CA . GLU A 1 174 ? 11.171 1.136 0.172 1.00 97.44 174 GLU A CA 1
ATOM 1402 C C . GLU A 1 174 ? 10.768 0.690 1.593 1.00 97.44 174 GLU A C 1
ATOM 1404 O O . GLU A 1 174 ? 11.602 0.531 2.478 1.00 97.44 174 GLU A O 1
ATOM 1409 N N . GLY A 1 175 ? 9.462 0.510 1.828 1.00 97.19 175 GLY A N 1
ATOM 1410 C CA . GLY A 1 175 ? 8.892 0.138 3.130 1.00 97.19 175 GLY A CA 1
ATOM 1411 C C . GLY A 1 175 ? 8.275 1.295 3.917 1.00 97.19 175 GLY A C 1
ATOM 1412 O O . GLY A 1 175 ? 7.593 1.066 4.915 1.00 97.19 175 GLY A O 1
ATOM 1413 N N . THR A 1 176 ? 8.429 2.537 3.455 1.00 97.88 176 THR A N 1
ATOM 1414 C CA . THR A 1 176 ? 7.688 3.684 3.993 1.00 97.88 176 THR A CA 1
ATOM 1415 C C . THR A 1 176 ? 6.256 3.723 3.433 1.00 97.88 176 THR A C 1
ATOM 1417 O O . THR A 1 176 ? 6.047 3.538 2.233 1.00 97.88 176 THR A O 1
ATOM 1420 N N . VAL A 1 177 ? 5.274 4.074 4.274 1.00 98.00 177 VAL A N 1
ATOM 1421 C CA . VAL A 1 177 ? 3.920 4.464 3.845 1.00 98.00 177 VAL A CA 1
ATOM 1422 C C . VAL A 1 177 ? 3.438 5.710 4.596 1.00 98.00 177 VAL A C 1
ATOM 1424 O O . VAL A 1 177 ? 3.713 5.890 5.779 1.00 98.00 177 VAL A O 1
ATOM 1427 N N . VAL A 1 178 ? 2.711 6.594 3.919 1.00 97.31 178 VAL A N 1
ATOM 1428 C CA . VAL A 1 178 ? 1.994 7.719 4.537 1.00 97.31 178 VAL A CA 1
ATOM 1429 C C . VAL A 1 178 ? 0.504 7.495 4.333 1.00 97.31 178 VAL A C 1
ATOM 1431 O O . VAL A 1 178 ? 0.066 7.253 3.213 1.00 97.31 178 VAL A O 1
ATOM 1434 N N . VAL A 1 179 ? -0.273 7.568 5.414 1.00 96.38 179 VAL A N 1
ATOM 1435 C CA . VAL A 1 179 ? -1.716 7.305 5.388 1.00 96.38 179 VAL A CA 1
ATOM 1436 C C . VAL A 1 179 ? -2.459 8.475 6.019 1.00 96.38 179 VAL A C 1
ATOM 1438 O O . VAL A 1 179 ? -2.163 8.874 7.146 1.00 96.38 179 VAL A O 1
ATOM 1441 N N . LYS A 1 180 ? -3.450 9.011 5.301 1.00 95.12 180 LYS A N 1
ATOM 1442 C CA . LYS A 1 180 ? -4.360 10.044 5.804 1.00 95.12 180 LYS A CA 1
ATOM 1443 C C . LYS A 1 180 ? -5.704 9.419 6.153 1.00 95.12 180 LYS A C 1
ATOM 1445 O O . LYS A 1 180 ? -6.489 9.094 5.256 1.00 95.12 180 LYS A O 1
ATOM 1450 N N . MET A 1 181 ? -5.977 9.291 7.448 1.00 93.38 181 MET A N 1
ATOM 1451 C CA . MET A 1 181 ? -7.174 8.643 7.974 1.00 93.38 181 MET A CA 1
ATOM 1452 C C . MET A 1 181 ? -7.938 9.497 8.997 1.00 93.38 181 MET A C 1
ATOM 1454 O O . MET A 1 181 ? -7.408 10.408 9.632 1.00 93.38 18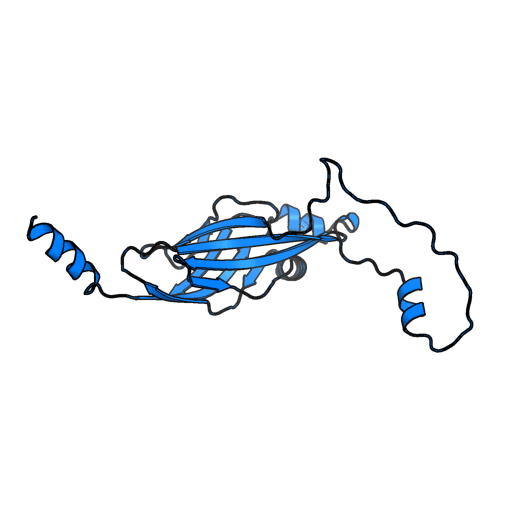1 MET A O 1
ATOM 1458 N N . LYS A 1 182 ? -9.223 9.194 9.150 1.00 92.25 182 LYS A N 1
ATOM 1459 C CA . LYS A 1 182 ? -10.127 9.736 10.164 1.00 92.25 182 LYS A CA 1
ATOM 1460 C C . LYS A 1 182 ? -10.766 8.558 10.899 1.00 92.25 182 LYS A C 1
ATOM 1462 O O . LYS A 1 182 ? -11.112 7.573 10.252 1.00 92.25 182 LYS A O 1
ATOM 1467 N N . LYS A 1 183 ? -10.872 8.667 12.219 1.00 84.12 183 LYS A N 1
ATOM 1468 C CA . LYS A 1 183 ? -11.435 7.668 13.131 1.00 84.12 183 LYS A CA 1
ATOM 1469 C C . LYS A 1 183 ? -12.499 8.333 13.987 1.00 84.12 183 LYS A C 1
ATOM 1471 O O . LYS A 1 183 ? -12.351 9.564 14.194 1.00 84.12 183 LYS A O 1
#

Secondary structure (DSSP, 8-state):
--THHHHHHHTTSSSPPEEEEEEEEEEEE-HHHHHHHHH-GGGTTEEEEEEEEEEETTEEEEPPPEEHHHHHHTTTEEEE---EEEEEE-TT--EEEEEEEEEEE-----HHHHHHHS-------------------STT-------EEEEEEEE-TT--SSEEE-BS--TTEEEEEEEEEE-

Sequence (183 aa):
MDEKMIE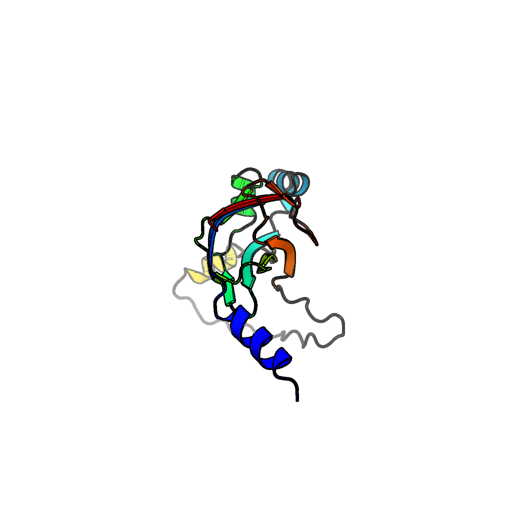RSDMTRFSPHGTLSITNITVFLDREFVNTQINYSSHRDDIYYFIVLLRYGCDVQHTSLVTSDEGIRKKGLLEFNYYLTLKDLPPDFVCALEVYGLRTKREHISHEVKYRLGGTLSKKQRTKFSTLKTSLGGPSAIVEPAFQLVGRLTIDINTQNRKLTLQDVMAPLEGTVVVKMKK

Radius of gyration: 24.0 Å; chains: 1; bounding box: 44×42×86 Å

Organism: NCBI:txid51022

Foldseek 3Di:
DDPVVVVVVVVQVPFDWDKKKWFKKKFFFAQVVLVCCVPPPVCLFKKKKKKKWKDFPPDIDIFDIDIVVNCSVVSGIDMGRDIDMDTRHGQFTKIKIWMWMFMDTDDDDDPVNVVVVPDPDDDDDDDDDDDPPDDPPDPPRDPDRDIDGQWMDIDHPPDDQAKDFTPNHDPRTPRIMGIHMDD

InterPro domains:
  IPR012966 Anillin homology domain [PF08174] (17-158)
  IPR051364 Cytokinesis and Rho signaling-related protein [PTHR21538] (17-182)